Protein AF-A0A936EK22-F1 (afdb_monomer_lite)

Secondary structure (DSSP, 8-state):
--------------------------------EEEEEEESEE--EEEETT-EEEEEEPPPPTTEEEEEEE-TTGGGSS-TTSSEEEEE--SS-EEEEEEEEE------EEEEEE-SSSEEEEEEE--TT-S-EEEEE--TT--HHHHHHSHHHHHHHHHHHHTT-EEEEE--HHHHHT--SSSSSS--SPPP--

Foldseek 3Di:
DDDDDDDDDDDDPPDDPDDPDDPPDPPDPDCQWAWEAEAQWDQTDIDGQFDKTKIAHHQDDQQKAWAFKDFPPCVQWPGGRARIIIGGDHPYYGYIYTDMDTHDGDDWDWDFDDDPHGTWIKTKDADDPAPEEDEDEDAKPDFLVCLRPPRRSSNVVRVSVRVRYIYMRIGAPCRVVVDPPPPPPIRGRPDDDD

Structure (mmCIF, N/CA/C/O backbone):
data_AF-A0A936EK22-F1
#
_entry.id   AF-A0A936EK22-F1
#
loop_
_atom_site.group_PDB
_atom_site.id
_atom_site.type_symbol
_atom_site.label_atom_id
_atom_site.label_alt_id
_atom_site.label_comp_id
_atom_site.label_asym_id
_atom_site.label_entity_id
_atom_site.label_seq_id
_atom_site.pdbx_PDB_ins_code
_atom_site.Cartn_x
_atom_site.Cartn_y
_atom_site.Cartn_z
_atom_site.occupancy
_atom_site.B_iso_or_equiv
_atom_site.auth_seq_id
_atom_site.auth_comp_id
_atom_site.auth_asym_id
_atom_site.auth_atom_id
_atom_site.pdbx_PDB_model_num
ATOM 1 N N . MET A 1 1 ? -73.956 50.302 -15.389 1.00 41.91 1 MET A N 1
ATOM 2 C CA . MET A 1 1 ? -72.498 50.433 -15.613 1.00 41.91 1 MET A CA 1
ATOM 3 C C . MET A 1 1 ? -71.804 50.275 -14.271 1.00 41.91 1 MET A C 1
ATOM 5 O O . MET A 1 1 ? -72.242 50.885 -13.307 1.00 41.91 1 MET A O 1
ATOM 9 N N . LYS A 1 2 ? -70.848 49.342 -14.208 1.00 42.50 2 LYS A N 1
ATOM 10 C CA . LYS A 1 2 ? -70.247 48.754 -13.000 1.00 42.50 2 LYS A CA 1
ATOM 11 C C . LYS A 1 2 ? -69.676 49.814 -12.048 1.00 42.50 2 LYS A C 1
ATOM 13 O O . LYS A 1 2 ? -68.744 50.514 -12.422 1.00 42.50 2 LYS A O 1
ATOM 18 N N . GLN A 1 3 ? -70.201 49.870 -10.825 1.00 43.41 3 GLN A N 1
ATOM 19 C CA . GLN A 1 3 ? -69.547 50.512 -9.686 1.00 43.41 3 GLN A CA 1
ATOM 20 C C . GLN A 1 3 ? -68.997 49.427 -8.758 1.00 43.41 3 GLN A C 1
ATOM 22 O O . GLN A 1 3 ? -69.677 48.440 -8.477 1.00 43.41 3 GLN A O 1
ATOM 27 N N . LEU A 1 4 ? -67.734 49.602 -8.367 1.00 46.56 4 LEU A N 1
ATOM 28 C CA . LEU A 1 4 ? -67.000 48.759 -7.433 1.00 46.56 4 LEU A CA 1
ATOM 29 C C . LEU A 1 4 ? -67.693 48.757 -6.065 1.00 46.56 4 LEU A C 1
ATOM 31 O O . LEU A 1 4 ? -67.933 49.824 -5.506 1.00 46.56 4 LEU A O 1
ATOM 35 N N . LEU A 1 5 ? -67.899 47.574 -5.486 1.00 43.00 5 LEU A N 1
ATOM 36 C CA . LEU A 1 5 ? -68.095 47.433 -4.047 1.00 43.00 5 LEU A CA 1
ATOM 37 C C . LEU A 1 5 ? -67.076 46.420 -3.520 1.00 43.00 5 LEU A C 1
ATOM 39 O O . LEU A 1 5 ? -67.031 45.272 -3.958 1.00 43.00 5 LEU A O 1
ATOM 43 N N . ALA A 1 6 ? -66.209 46.905 -2.636 1.00 43.62 6 ALA A N 1
ATOM 44 C CA . ALA A 1 6 ? -65.128 46.163 -2.014 1.00 43.62 6 ALA A CA 1
ATOM 45 C C . ALA A 1 6 ? -65.679 45.081 -1.071 1.00 43.62 6 ALA A C 1
ATOM 47 O O . ALA A 1 6 ? -66.486 45.374 -0.189 1.00 43.62 6 ALA A O 1
ATOM 48 N N . ALA A 1 7 ? -65.220 43.840 -1.233 1.00 43.06 7 ALA A N 1
ATOM 49 C CA . ALA A 1 7 ? -65.472 42.764 -0.283 1.00 43.06 7 ALA A CA 1
ATOM 50 C C . ALA A 1 7 ? -64.388 42.795 0.807 1.00 43.06 7 ALA A C 1
ATOM 52 O O . ALA A 1 7 ? -63.228 42.470 0.558 1.00 43.06 7 ALA A O 1
ATOM 53 N N . PHE A 1 8 ? -64.773 43.222 2.009 1.00 42.91 8 PHE A N 1
ATOM 54 C CA . PHE A 1 8 ? -63.956 43.140 3.219 1.00 42.91 8 PHE A CA 1
ATOM 55 C C . PHE A 1 8 ? -63.841 41.669 3.650 1.00 42.91 8 PHE A C 1
ATOM 57 O O . PHE A 1 8 ? -64.837 41.034 3.993 1.00 42.91 8 PHE A O 1
ATOM 64 N N . ILE A 1 9 ? -62.626 41.122 3.622 1.00 43.75 9 ILE A N 1
ATOM 65 C CA . ILE A 1 9 ? -62.311 39.784 4.132 1.00 43.75 9 ILE A CA 1
ATOM 66 C C . ILE A 1 9 ? -62.211 39.879 5.659 1.00 43.75 9 ILE A C 1
ATOM 68 O O . ILE A 1 9 ? -61.290 40.499 6.189 1.00 43.75 9 ILE A O 1
ATOM 72 N N . ILE A 1 10 ? -63.165 39.277 6.372 1.00 49.94 10 ILE A N 1
ATOM 73 C CA . ILE A 1 10 ? -63.109 39.117 7.830 1.00 49.94 10 ILE A CA 1
ATOM 74 C C . ILE A 1 10 ? -62.163 37.950 8.130 1.00 49.94 10 ILE A C 1
ATOM 76 O O . ILE A 1 10 ? -62.484 36.787 7.888 1.00 49.94 10 ILE A O 1
ATOM 80 N N . LEU A 1 11 ? -60.974 38.280 8.632 1.00 44.84 11 LEU A N 1
ATOM 81 C CA . LEU A 1 11 ? -59.961 37.333 9.084 1.00 44.84 11 LEU A CA 1
ATOM 82 C C . LEU A 1 11 ? -60.403 36.748 10.439 1.00 44.84 11 LEU A C 1
ATOM 84 O O . LEU A 1 11 ? -60.355 37.425 11.465 1.00 44.84 11 LEU A O 1
ATOM 88 N N . GLY A 1 12 ? -60.884 35.504 10.446 1.00 47.75 12 GLY A N 1
ATOM 89 C CA . GLY A 1 12 ? -61.232 34.789 11.674 1.00 47.75 12 GLY A CA 1
ATOM 90 C C . GLY A 1 12 ? -59.980 34.421 12.472 1.00 47.75 12 GLY A C 1
ATOM 91 O O . GLY A 1 12 ? -59.178 33.601 12.030 1.00 47.75 12 GLY A O 1
ATOM 92 N N . LEU A 1 13 ? -59.815 35.014 13.655 1.00 47.81 13 LEU A N 1
ATOM 93 C CA . LEU A 1 13 ? -58.793 34.628 14.628 1.00 47.81 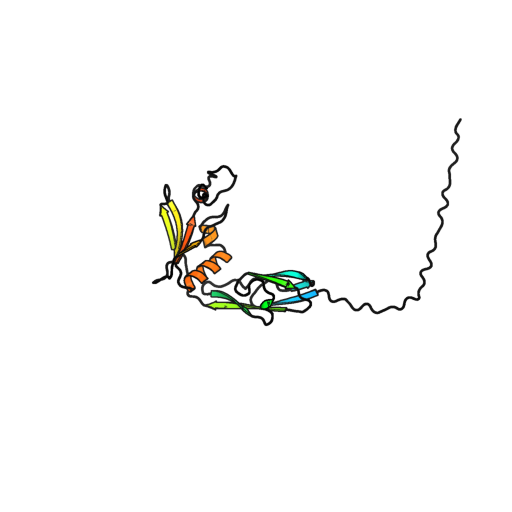13 LEU A CA 1
ATOM 94 C C . LEU A 1 13 ? -59.174 33.281 15.262 1.00 47.81 13 LEU A C 1
ATOM 96 O O . LEU A 1 13 ? -59.924 33.226 16.235 1.00 47.81 13 LEU A O 1
ATOM 100 N N . LEU A 1 14 ? -58.649 32.183 14.717 1.00 49.81 14 LEU A N 1
ATOM 101 C CA . LEU A 1 14 ? -58.621 30.890 15.401 1.00 49.81 14 LEU A CA 1
ATOM 102 C C . LEU A 1 14 ? -57.541 30.942 16.492 1.00 49.81 14 LEU A C 1
ATOM 104 O O . LEU A 1 14 ? -56.360 30.713 16.242 1.00 49.81 14 LEU A O 1
ATOM 108 N N . SER A 1 15 ? -57.959 31.285 17.711 1.00 49.75 15 SER A N 1
ATOM 109 C CA . SER A 1 15 ? -57.139 31.169 18.918 1.00 49.75 15 SER A CA 1
ATOM 110 C C . SER A 1 15 ? -56.987 29.691 19.287 1.00 49.75 15 SER A C 1
ATOM 112 O O . SER A 1 15 ? -57.879 29.097 19.891 1.00 49.75 15 SER A O 1
ATOM 114 N N . CYS A 1 16 ? -55.858 29.080 18.926 1.00 49.06 16 CYS A N 1
ATOM 115 C CA . CYS A 1 16 ? -55.450 27.788 19.474 1.00 49.06 16 CYS A CA 1
ATOM 116 C C . CYS A 1 16 ? -55.019 27.971 20.936 1.00 49.06 16 CYS A C 1
ATOM 118 O O . CYS A 1 16 ? -53.900 28.408 21.206 1.00 49.06 16 CYS A O 1
ATOM 120 N N . ASN A 1 17 ? -55.876 27.604 21.889 1.00 51.88 17 ASN A N 1
ATOM 121 C CA . ASN A 1 17 ? -55.450 27.439 23.277 1.00 51.88 17 ASN A CA 1
ATOM 122 C C . ASN A 1 17 ? -54.583 26.175 23.369 1.00 51.88 17 ASN A C 1
ATOM 124 O O . ASN A 1 17 ? -55.087 25.055 23.302 1.00 51.88 17 ASN A O 1
ATOM 128 N N . LYS A 1 18 ? -53.265 26.355 23.491 1.00 49.34 18 LYS A N 1
ATOM 129 C CA . LYS A 1 18 ? -52.320 25.269 23.766 1.00 49.34 18 LYS A CA 1
ATOM 130 C C . LYS A 1 18 ? -52.584 24.777 25.194 1.00 49.34 18 LYS A C 1
ATOM 132 O O . LYS A 1 18 ? -52.324 25.507 26.146 1.00 49.34 18 LYS A O 1
ATOM 137 N N . SER A 1 19 ? -53.151 23.579 25.341 1.00 52.94 19 SER A N 1
ATOM 138 C CA . SER A 1 19 ? -53.345 22.951 26.653 1.00 52.94 19 SER A CA 1
ATOM 139 C C . SER A 1 19 ? -51.974 22.642 27.261 1.00 52.94 19 SER A C 1
ATOM 141 O O . SER A 1 19 ? -51.138 22.009 26.619 1.00 52.94 19 SER A O 1
ATOM 143 N N . SER A 1 20 ? -51.707 23.151 28.462 1.00 59.03 20 SER A N 1
ATOM 144 C CA . SER A 1 20 ? -50.387 23.151 29.104 1.00 59.03 20 SER A CA 1
ATOM 145 C C . SER A 1 20 ? -50.190 21.984 30.080 1.00 59.03 20 SER A C 1
ATOM 147 O O . SER A 1 20 ? -49.588 22.168 31.135 1.00 59.03 20 SER A O 1
ATOM 149 N N . THR A 1 21 ? -50.725 20.799 29.777 1.00 59.03 21 THR A N 1
ATOM 150 C CA . THR A 1 21 ? -50.708 19.648 30.705 1.00 59.03 21 THR A CA 1
ATOM 151 C C . THR A 1 21 ? -50.151 18.358 30.108 1.00 59.03 21 THR A C 1
ATOM 153 O O . THR A 1 21 ? -50.462 17.281 30.610 1.00 59.03 21 THR A O 1
ATOM 156 N N . ASP A 1 22 ? -49.297 18.437 29.086 1.00 66.38 22 ASP A N 1
ATOM 157 C CA . ASP A 1 22 ? -48.465 17.282 28.742 1.00 66.38 22 ASP A CA 1
ATOM 158 C C . ASP A 1 22 ? -47.368 17.120 29.811 1.00 66.38 22 ASP A C 1
ATOM 160 O O . ASP A 1 22 ? -46.640 18.083 30.088 1.00 66.38 22 ASP A O 1
ATOM 164 N N . PRO A 1 23 ? -47.227 15.938 30.442 1.00 62.69 23 PRO A N 1
ATOM 165 C CA . PRO A 1 23 ? -46.107 15.669 31.328 1.00 62.69 23 PRO A CA 1
ATOM 166 C C . PRO A 1 23 ? -44.809 15.849 30.539 1.00 62.69 23 PRO A C 1
ATOM 168 O O . PRO A 1 23 ? -44.611 15.219 29.500 1.00 62.69 23 PRO A O 1
ATOM 171 N N . ILE A 1 24 ? -43.916 16.703 31.035 1.00 61.41 24 ILE A N 1
ATOM 172 C CA . ILE A 1 24 ? -42.577 16.869 30.474 1.00 61.41 24 ILE A CA 1
ATOM 173 C C . ILE A 1 24 ? -41.815 15.570 30.758 1.00 61.41 24 ILE A C 1
ATOM 175 O O . ILE A 1 24 ? -41.227 15.408 31.825 1.00 61.41 24 ILE A O 1
ATOM 179 N N . VAL A 1 25 ? -41.851 14.614 29.828 1.00 67.06 25 VAL A N 1
ATOM 180 C CA . VAL A 1 25 ? -40.911 13.490 29.836 1.00 67.06 25 VAL A CA 1
ATOM 181 C C . VAL A 1 25 ? -39.533 14.088 29.546 1.00 67.06 25 VAL A C 1
ATOM 183 O O . VAL A 1 25 ? -39.379 14.738 28.509 1.00 67.06 25 VAL A O 1
ATOM 186 N N . PRO A 1 26 ? -38.525 13.919 30.422 1.00 63.31 26 PRO A N 1
ATOM 187 C CA . PRO A 1 26 ? -37.165 14.308 30.091 1.00 63.31 26 PRO A CA 1
ATOM 188 C C . PRO A 1 26 ? -36.748 13.515 28.852 1.00 6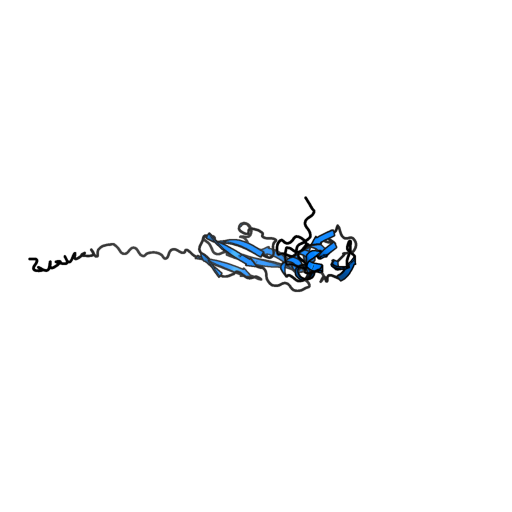3.31 26 PRO A C 1
ATOM 190 O O . PRO A 1 26 ? -36.606 12.294 28.910 1.00 63.31 26 PRO A O 1
ATOM 193 N N . ILE A 1 27 ? -36.605 14.192 27.713 1.00 64.81 27 ILE A N 1
ATOM 194 C CA . ILE A 1 27 ? -36.056 13.579 26.507 1.00 64.81 27 ILE A CA 1
ATOM 195 C C . ILE A 1 27 ? -34.598 13.274 26.850 1.00 64.81 27 ILE A C 1
ATOM 197 O O . ILE A 1 27 ? -33.776 14.189 26.922 1.00 64.81 27 ILE A O 1
ATOM 201 N N . LEU A 1 28 ? -34.279 12.007 27.135 1.00 67.44 28 LEU A N 1
ATOM 202 C CA . LEU A 1 28 ? -32.884 11.587 27.228 1.00 67.44 28 LEU A CA 1
ATOM 203 C C . LEU A 1 28 ? -32.239 11.928 25.875 1.00 67.44 28 LEU A C 1
ATOM 205 O O . LEU A 1 28 ? -32.834 11.594 24.845 1.00 67.44 28 LEU A O 1
ATOM 209 N N . PRO A 1 29 ? -31.071 12.591 25.833 1.00 72.44 29 PRO A N 1
ATOM 210 C CA . PRO A 1 29 ? -30.396 12.813 24.566 1.00 72.44 29 PRO A CA 1
ATOM 211 C C . PRO A 1 29 ? -30.136 11.447 23.925 1.00 72.44 29 PRO A C 1
ATOM 213 O O . PRO A 1 29 ? -29.434 10.610 24.494 1.00 72.44 29 PRO A O 1
ATOM 216 N N . VAL A 1 30 ? -30.750 11.204 22.764 1.00 74.00 30 VAL A N 1
ATOM 217 C CA . VAL A 1 30 ? -30.446 10.028 21.948 1.00 74.00 30 VAL A CA 1
ATOM 218 C C . VAL A 1 30 ? -28.982 10.155 21.551 1.00 74.00 30 VAL A C 1
ATOM 220 O O . VAL A 1 30 ? -28.608 11.098 20.856 1.00 74.00 30 VAL A O 1
ATOM 223 N N . VAL A 1 31 ? -28.148 9.237 22.037 1.00 81.75 31 VAL A N 1
ATOM 224 C CA . VAL A 1 31 ? -26.751 9.151 21.610 1.00 81.75 31 VAL A CA 1
ATOM 225 C C . VAL A 1 31 ? -26.755 8.545 20.213 1.00 81.75 31 VAL A C 1
ATOM 227 O O . VAL A 1 31 ? -26.910 7.338 20.049 1.00 81.75 31 VAL A O 1
ATOM 230 N N . ASP A 1 32 ? -26.641 9.405 19.208 1.00 93.19 32 ASP A N 1
ATOM 231 C CA . ASP A 1 32 ? -26.589 9.021 17.798 1.00 93.19 32 ASP A CA 1
ATOM 232 C C . ASP A 1 32 ? -25.159 8.973 17.253 1.00 93.19 32 ASP A C 1
ATOM 234 O O . ASP A 1 32 ? -24.965 8.589 16.103 1.00 93.19 32 ASP A O 1
ATOM 238 N N . SER A 1 33 ? -24.167 9.346 18.067 1.00 96.69 33 SER A N 1
ATOM 239 C CA . SER A 1 33 ? -22.765 9.438 17.679 1.00 96.69 33 SER A CA 1
ATOM 240 C C . SER A 1 33 ? -21.822 8.828 18.706 1.00 96.69 33 SER A C 1
ATOM 242 O O . SER A 1 33 ? -22.028 8.914 19.918 1.00 96.69 33 SER A O 1
ATOM 244 N N . PHE A 1 34 ? -20.752 8.228 18.196 1.00 97.88 34 PHE A N 1
ATOM 245 C CA . PHE A 1 34 ? -19.725 7.547 18.972 1.00 97.88 34 PHE A CA 1
ATOM 246 C C . PHE A 1 34 ? -18.335 7.963 18.490 1.00 97.88 34 PHE A C 1
ATOM 248 O O . PHE A 1 34 ? -18.168 8.507 17.397 1.00 97.88 34 PHE A O 1
ATOM 255 N N . THR A 1 35 ? -17.325 7.735 19.323 1.00 98.25 35 THR A N 1
ATOM 256 C CA . THR A 1 35 ? -15.939 8.094 19.017 1.00 98.25 35 THR A CA 1
ATOM 257 C C . THR A 1 35 ? -15.225 6.934 18.329 1.00 98.25 35 THR A C 1
ATOM 259 O O . THR A 1 35 ? -15.198 5.821 18.857 1.00 98.25 35 THR A O 1
ATOM 262 N N . ALA A 1 36 ? -14.587 7.217 17.197 1.00 98.38 36 ALA A N 1
ATOM 263 C CA . ALA A 1 36 ? -13.547 6.384 16.615 1.00 98.38 36 ALA A CA 1
ATOM 264 C C . ALA A 1 36 ? -12.178 6.936 17.032 1.00 98.38 36 ALA A C 1
ATOM 266 O O . ALA A 1 36 ? -11.842 8.089 16.749 1.00 98.38 36 ALA A O 1
ATOM 267 N N . THR A 1 37 ? -11.388 6.127 17.729 1.00 98.50 37 THR A N 1
ATOM 268 C CA . THR A 1 37 ? -10.007 6.453 18.088 1.00 98.50 37 THR A CA 1
ATOM 269 C C . THR A 1 37 ? -9.056 5.715 17.159 1.00 98.50 37 THR A C 1
ATOM 271 O O . THR A 1 37 ? -9.181 4.508 16.967 1.00 98.50 37 THR A O 1
ATOM 274 N N . VAL A 1 38 ? -8.092 6.436 16.592 1.00 98.25 38 VAL A N 1
ATOM 275 C CA . VAL A 1 38 ? -7.069 5.859 15.717 1.00 98.25 38 VAL A CA 1
ATOM 276 C C . VAL A 1 38 ? -5.699 6.2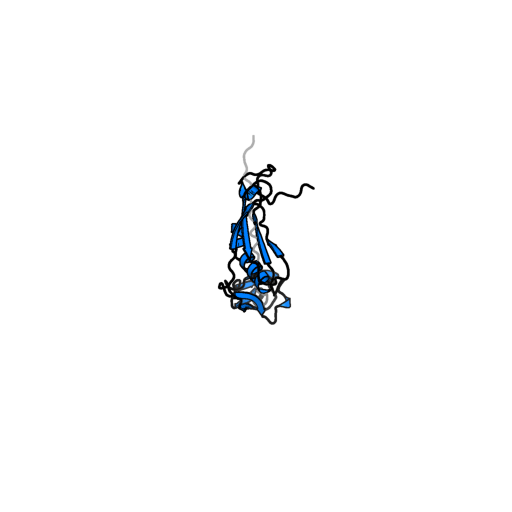25 16.274 1.00 98.25 38 VAL A C 1
ATOM 278 O O . VAL A 1 38 ? -5.345 7.400 16.349 1.00 98.25 38 VAL A O 1
ATOM 281 N N . TYR A 1 39 ? -4.940 5.217 16.688 1.00 97.88 39 TYR A N 1
ATOM 282 C CA . TYR A 1 39 ? -3.547 5.345 17.104 1.00 97.88 39 TYR A CA 1
ATOM 283 C C . TYR A 1 39 ? -2.629 4.979 15.938 1.00 97.88 39 TYR A C 1
ATOM 285 O O . TYR A 1 39 ? -2.912 4.040 15.194 1.00 97.88 39 TYR A O 1
ATOM 293 N N . ASN A 1 40 ? -1.511 5.699 15.791 1.00 96.12 40 ASN A N 1
ATOM 294 C CA . ASN A 1 40 ? -0.584 5.541 14.661 1.00 96.12 40 ASN A CA 1
ATOM 295 C C . ASN A 1 40 ? -1.309 5.568 13.306 1.00 96.12 40 ASN A C 1
ATOM 297 O O . ASN A 1 40 ? -1.073 4.732 12.430 1.00 96.12 40 ASN A O 1
ATOM 301 N N . GLY A 1 41 ? -2.218 6.529 13.160 1.00 95.88 41 GLY A N 1
ATOM 302 C CA . GLY A 1 41 ? -3.025 6.696 11.967 1.00 95.88 41 GLY A CA 1
ATOM 303 C C . GLY A 1 41 ? -3.878 7.957 12.000 1.00 95.88 41 GLY A C 1
ATOM 304 O O . GLY A 1 41 ? -3.748 8.805 12.884 1.00 95.88 41 GLY A O 1
ATOM 305 N N . TYR A 1 42 ? -4.746 8.052 11.006 1.00 96.75 42 TYR A N 1
ATOM 306 C CA . TYR A 1 42 ? -5.642 9.158 10.707 1.00 96.75 42 TYR A CA 1
ATOM 307 C C . TYR A 1 42 ? -7.081 8.634 10.574 1.00 96.75 42 TYR A C 1
ATOM 309 O O . TYR A 1 42 ? -7.292 7.434 10.401 1.00 96.75 42 TYR A O 1
ATOM 317 N N . GLY A 1 43 ? -8.071 9.531 10.648 1.00 97.12 43 GLY A N 1
ATOM 318 C CA . GLY A 1 43 ? -9.500 9.169 10.597 1.00 97.12 43 GLY A CA 1
ATOM 319 C C . GLY A 1 43 ? -10.175 9.037 11.969 1.00 97.12 43 GLY A C 1
ATOM 320 O O . GLY A 1 43 ? -11.282 8.523 12.077 1.00 97.12 43 GLY A O 1
ATOM 321 N N . ALA A 1 44 ? -9.521 9.496 13.041 1.00 98.06 44 ALA A N 1
ATOM 322 C CA . ALA A 1 44 ? -10.152 9.597 14.354 1.00 98.06 44 ALA A CA 1
ATOM 323 C C . ALA A 1 44 ? -11.192 10.730 14.387 1.00 98.06 44 ALA A C 1
ATOM 325 O O . ALA A 1 44 ? -10.995 11.787 13.785 1.00 98.06 44 ALA A O 1
ATOM 326 N N . GLY A 1 45 ? -12.266 10.549 15.155 1.00 98.19 45 GLY A N 1
ATOM 327 C CA . GLY A 1 45 ? -13.336 11.539 15.235 1.00 98.19 45 GLY A CA 1
ATOM 328 C C . GLY A 1 45 ? -14.580 11.045 15.962 1.00 98.19 45 GLY A C 1
ATOM 329 O O . GLY A 1 45 ? -14.593 9.963 16.548 1.00 98.19 45 GLY A O 1
ATOM 330 N N . LYS A 1 46 ? -15.634 11.864 15.931 1.00 98.12 46 LYS A N 1
ATOM 331 C CA . LYS A 1 46 ? -16.985 11.468 16.339 1.00 98.12 46 LYS A CA 1
ATOM 332 C C . LYS A 1 46 ? -17.851 11.319 15.099 1.00 98.12 46 LYS A C 1
ATOM 334 O O . LYS A 1 46 ? -17.939 12.260 14.315 1.00 98.12 46 LYS A O 1
ATOM 339 N N . TYR A 1 47 ? -18.504 10.174 14.977 1.00 98.19 47 TYR A N 1
ATOM 340 C CA . TYR A 1 47 ? -19.288 9.789 13.807 1.00 98.19 47 TYR A CA 1
ATOM 341 C C . TYR A 1 47 ? -20.658 9.300 14.240 1.00 98.19 47 TYR A C 1
ATOM 343 O O . TYR A 1 47 ? -20.802 8.768 15.346 1.00 98.19 47 TYR A O 1
ATOM 351 N N . LYS A 1 48 ? -21.667 9.496 13.392 1.00 97.69 48 LYS A N 1
ATOM 352 C CA . LYS A 1 48 ? -23.003 8.970 13.642 1.00 97.69 48 LYS A CA 1
ATOM 353 C C . LYS A 1 48 ? -23.035 7.474 13.386 1.00 97.69 48 LYS A C 1
ATOM 355 O O . LYS A 1 48 ? -22.274 6.956 12.576 1.00 97.69 48 LYS A O 1
ATOM 360 N N . ILE A 1 49 ? -23.933 6.772 14.068 1.00 97.50 49 ILE A N 1
ATOM 361 C CA . ILE A 1 49 ? -24.181 5.353 13.796 1.00 97.50 49 ILE A CA 1
ATOM 362 C C . ILE A 1 49 ? -24.539 5.187 12.314 1.00 97.50 49 ILE A C 1
ATOM 364 O O . ILE A 1 49 ? -25.424 5.877 11.811 1.00 97.50 49 ILE A O 1
ATOM 368 N N . GLY A 1 50 ? -23.890 4.240 11.639 1.00 97.50 50 GLY A N 1
ATOM 369 C CA . GLY A 1 50 ? -24.127 3.964 10.223 1.00 97.50 50 GLY A CA 1
ATOM 370 C C . GLY A 1 50 ? -23.268 4.780 9.255 1.00 97.50 50 GLY A C 1
ATOM 371 O O . GLY A 1 50 ? -23.280 4.467 8.067 1.00 97.50 50 GLY A O 1
ATOM 372 N N . ASP A 1 51 ? -22.503 5.768 9.732 1.00 98.38 51 ASP A N 1
ATOM 373 C CA . ASP A 1 51 ? -21.537 6.478 8.892 1.00 98.38 51 ASP A CA 1
ATOM 374 C C . ASP A 1 51 ? -20.445 5.513 8.406 1.00 98.38 51 ASP A C 1
ATOM 376 O O . ASP A 1 51 ? -19.941 4.692 9.179 1.00 98.38 51 ASP A O 1
ATOM 380 N N . THR A 1 52 ? -20.041 5.640 7.141 1.00 98.44 52 THR A N 1
ATOM 381 C CA . THR A 1 52 ? -18.799 5.032 6.652 1.00 98.44 52 THR A CA 1
ATOM 382 C C . THR A 1 52 ? -17.627 5.876 7.131 1.00 98.44 52 THR A C 1
ATOM 384 O O . THR A 1 52 ? -17.570 7.075 6.855 1.00 98.44 52 THR A O 1
ATOM 387 N N . VAL A 1 53 ? -16.700 5.253 7.852 1.00 98.38 53 VAL A N 1
ATOM 388 C CA . VAL A 1 53 ? -15.515 5.912 8.402 1.00 98.38 53 VAL A CA 1
ATOM 389 C C . VAL A 1 53 ? -14.272 5.315 7.764 1.00 98.38 53 VAL A C 1
ATOM 391 O O . VAL A 1 53 ? -13.988 4.132 7.951 1.00 98.38 53 VAL A O 1
ATOM 394 N N . ASP A 1 54 ? -13.529 6.147 7.039 1.00 98.06 54 ASP A N 1
ATOM 395 C CA . ASP A 1 54 ? -12.218 5.820 6.484 1.00 98.06 54 ASP A CA 1
ATOM 396 C C . ASP A 1 54 ? -11.109 6.079 7.506 1.00 98.06 54 ASP A C 1
ATOM 398 O O . ASP A 1 54 ? -11.038 7.148 8.124 1.00 98.06 54 ASP A O 1
ATOM 402 N N . ILE A 1 55 ? -10.207 5.112 7.646 1.00 97.38 55 ILE A N 1
ATOM 403 C CA . ILE A 1 55 ? -9.007 5.210 8.471 1.00 97.38 55 ILE A CA 1
ATOM 404 C C . ILE A 1 55 ? -7.768 4.872 7.646 1.00 97.38 55 ILE A C 1
ATOM 406 O O . ILE A 1 55 ? -7.780 4.005 6.774 1.00 97.38 55 ILE A O 1
ATOM 410 N N . PHE A 1 56 ? -6.674 5.558 7.951 1.00 95.25 56 PHE A N 1
ATOM 411 C CA . PHE A 1 56 ? -5.389 5.385 7.277 1.00 95.25 56 PHE A CA 1
ATOM 412 C C . PHE A 1 56 ? -4.308 5.204 8.327 1.00 95.25 56 PHE A C 1
ATOM 414 O O . PHE A 1 56 ? -4.317 5.914 9.333 1.00 95.25 56 PHE A O 1
ATOM 421 N N . SER A 1 57 ? -3.364 4.289 8.130 1.00 94.31 57 SER A N 1
ATOM 422 C CA . SER A 1 57 ? -2.222 4.205 9.040 1.00 94.31 57 SER A CA 1
ATOM 423 C C . SER A 1 57 ? -1.289 5.408 8.848 1.00 94.31 57 SER A C 1
ATOM 425 O O . SER A 1 57 ? -1.409 6.187 7.901 1.00 94.31 57 SER A O 1
ATOM 427 N N . ILE A 1 58 ? -0.373 5.613 9.789 1.00 91.81 58 ILE A N 1
ATOM 428 C CA . ILE A 1 58 ? 0.583 6.714 9.749 1.00 91.81 58 ILE A CA 1
ATOM 429 C C . ILE A 1 58 ? 1.442 6.662 8.476 1.00 91.81 58 ILE A C 1
ATOM 431 O O . ILE A 1 58 ? 1.667 5.597 7.894 1.00 91.81 58 ILE A O 1
ATOM 435 N N . ALA A 1 59 ? 1.959 7.823 8.068 1.00 82.25 59 ALA A N 1
ATOM 436 C CA . ALA A 1 59 ? 3.013 7.878 7.068 1.00 82.25 59 ALA A CA 1
ATOM 437 C C . ALA A 1 59 ? 4.244 7.075 7.539 1.00 82.25 59 ALA A C 1
ATOM 439 O O . ALA A 1 59 ? 4.776 7.295 8.626 1.00 82.25 59 ALA A O 1
ATOM 440 N N . ILE A 1 60 ? 4.689 6.142 6.706 1.00 83.25 60 ILE A N 1
ATOM 441 C CA . ILE A 1 60 ? 5.786 5.206 6.972 1.00 83.25 60 ILE A CA 1
ATOM 442 C C . ILE A 1 60 ? 7.150 5.780 6.569 1.00 83.25 60 ILE A C 1
ATOM 444 O O . ILE A 1 60 ? 7.291 6.414 5.521 1.00 83.25 60 ILE A O 1
ATOM 448 N N . ALA A 1 61 ? 8.170 5.513 7.384 1.00 86.56 61 ALA A N 1
ATOM 449 C CA . ALA A 1 61 ? 9.558 5.780 7.025 1.00 86.56 61 ALA A CA 1
ATOM 450 C C . ALA A 1 61 ? 10.080 4.762 5.993 1.00 86.56 61 ALA A C 1
ATOM 452 O O . ALA A 1 61 ? 9.471 3.721 5.747 1.00 86.56 61 ALA A O 1
ATOM 453 N N . ASP A 1 62 ? 11.242 5.021 5.390 1.00 85.62 62 ASP A N 1
ATOM 454 C CA . ASP A 1 62 ? 11.764 4.162 4.317 1.00 85.62 62 ASP A CA 1
ATOM 455 C C . ASP A 1 62 ? 12.126 2.733 4.732 1.00 85.62 62 ASP A C 1
ATOM 457 O O . ASP A 1 62 ? 12.128 1.837 3.891 1.00 85.62 62 ASP A O 1
ATOM 461 N N . ASN A 1 63 ? 12.374 2.508 6.018 1.00 90.81 63 ASN A N 1
ATOM 462 C CA . ASN A 1 63 ? 12.681 1.210 6.614 1.00 90.81 63 ASN A CA 1
ATOM 463 C C . ASN A 1 63 ? 11.449 0.504 7.206 1.00 90.81 63 ASN A C 1
ATOM 465 O O . ASN A 1 63 ? 11.598 -0.380 8.049 1.00 90.81 63 ASN A O 1
ATOM 469 N N . GLN A 1 64 ? 10.238 0.918 6.838 1.00 92.44 64 GLN A N 1
ATOM 470 C CA . GLN A 1 64 ? 8.996 0.378 7.384 1.00 92.44 64 GLN A CA 1
ATOM 471 C C . GLN A 1 64 ? 7.963 0.171 6.280 1.00 92.44 64 GLN A C 1
ATOM 473 O O . GLN A 1 64 ? 7.988 0.852 5.259 1.00 92.44 64 GLN A O 1
ATOM 478 N N . VAL A 1 65 ? 7.029 -0.744 6.515 1.00 91.81 65 VAL A N 1
ATOM 479 C CA . VAL A 1 65 ? 5.749 -0.821 5.800 1.00 91.81 65 VAL A CA 1
ATOM 480 C C . VAL A 1 65 ? 4.627 -1.080 6.799 1.00 91.81 65 VAL A C 1
ATOM 482 O O . VAL A 1 65 ? 4.878 -1.407 7.963 1.00 91.81 65 VAL A O 1
ATOM 485 N N . PHE A 1 66 ? 3.390 -0.903 6.344 1.00 93.12 66 PHE A N 1
ATOM 486 C CA . PHE A 1 66 ? 2.220 -1.285 7.123 1.00 93.12 66 PHE A CA 1
ATOM 487 C C . PHE A 1 66 ? 2.234 -2.795 7.398 1.00 93.12 66 PHE A C 1
ATOM 489 O O . PHE A 1 66 ? 2.678 -3.574 6.557 1.00 93.12 66 PHE A O 1
ATOM 496 N N . ASP A 1 67 ? 1.816 -3.179 8.599 1.00 93.56 67 ASP A N 1
ATOM 497 C CA . ASP A 1 67 ? 1.638 -4.577 8.987 1.00 93.56 67 ASP A CA 1
ATOM 498 C C . ASP A 1 67 ? 0.143 -4.887 9.052 1.00 93.56 67 ASP A C 1
ATOM 500 O O . ASP A 1 67 ? -0.369 -5.567 8.172 1.00 93.56 67 ASP A O 1
ATOM 504 N N . LYS A 1 68 ? -0.568 -4.329 10.042 1.00 95.25 68 LYS A N 1
ATOM 505 C CA . LYS A 1 68 ? -2.017 -4.504 10.193 1.00 95.25 68 LYS A CA 1
ATOM 506 C C . LYS A 1 68 ? -2.650 -3.492 11.138 1.00 95.25 68 LYS A C 1
ATOM 508 O O . LYS A 1 68 ? -1.979 -2.758 11.866 1.00 95.25 68 LYS A O 1
ATOM 513 N N . TRP A 1 69 ? -3.973 -3.501 11.193 1.00 97.31 69 TRP A N 1
ATOM 514 C CA . TRP A 1 69 ? -4.742 -2.855 12.246 1.00 97.31 69 TRP A CA 1
ATOM 515 C C . TRP A 1 69 ? -4.878 -3.788 13.450 1.00 97.31 69 TRP A C 1
ATOM 517 O O . TRP A 1 69 ? -5.436 -4.878 13.355 1.00 97.31 69 TRP A O 1
ATOM 527 N N . ASN A 1 70 ? -4.400 -3.353 14.615 1.00 96.50 70 ASN A N 1
ATOM 528 C CA . ASN A 1 70 ? -4.607 -4.050 15.880 1.00 96.50 70 ASN A CA 1
ATOM 529 C C . ASN A 1 70 ? -5.795 -3.436 16.636 1.00 96.50 70 ASN A C 1
ATOM 531 O O . ASN A 1 70 ? -5.813 -2.236 16.924 1.00 96.50 70 ASN A O 1
ATOM 535 N N . SER A 1 71 ? -6.791 -4.268 16.939 1.00 95.38 71 SER A N 1
ATOM 536 C CA . SER A 1 71 ? -7.971 -3.921 17.726 1.00 95.38 71 SER A CA 1
ATOM 537 C C . SER A 1 71 ? -8.713 -5.184 18.174 1.00 95.38 71 SER A C 1
ATOM 539 O O . SER A 1 71 ? -8.624 -6.225 17.527 1.00 95.38 71 SER A O 1
ATOM 541 N N . SER A 1 72 ? -9.516 -5.085 19.236 1.00 92.69 72 SER A N 1
ATOM 542 C CA . SER A 1 72 ? -10.565 -6.074 19.525 1.00 92.69 72 SER A CA 1
ATOM 543 C C . SER A 1 72 ? -11.729 -6.019 18.525 1.00 92.69 72 SER A C 1
ATOM 545 O O . SER A 1 72 ? -12.562 -6.916 18.505 1.00 92.69 72 SER A O 1
ATOM 547 N N . GLU A 1 73 ? -11.792 -4.963 17.714 1.00 92.69 73 GLU A N 1
ATOM 548 C CA . GLU A 1 73 ? -12.866 -4.656 16.769 1.00 92.69 73 GLU A CA 1
ATOM 549 C C . GLU A 1 73 ? -12.442 -4.881 15.306 1.00 92.69 73 GLU A C 1
ATOM 551 O O . GLU A 1 73 ? -13.140 -4.452 14.397 1.00 92.69 73 GLU A O 1
ATOM 556 N N . THR A 1 74 ? -11.311 -5.541 15.025 1.00 92.06 74 THR A N 1
ATOM 557 C CA . THR A 1 74 ? -10.809 -5.726 13.643 1.00 92.06 74 THR A CA 1
ATOM 558 C C . THR A 1 74 ? -11.816 -6.379 12.698 1.00 92.06 74 THR A C 1
ATOM 560 O O . THR A 1 74 ? -11.785 -6.108 11.504 1.00 92.06 74 THR A O 1
ATOM 563 N N . ALA A 1 75 ? -12.747 -7.178 13.225 1.00 95.25 75 ALA A N 1
ATOM 564 C CA . ALA A 1 75 ? -13.787 -7.847 12.450 1.00 95.25 75 ALA A CA 1
ATOM 565 C C . ALA A 1 75 ? -14.776 -6.897 11.744 1.00 95.25 75 ALA A C 1
ATOM 567 O O . ALA A 1 75 ? -15.495 -7.350 10.857 1.00 95.25 75 ALA A O 1
ATOM 568 N N . ILE A 1 76 ? -14.852 -5.615 12.133 1.00 96.88 76 ILE A N 1
ATOM 569 C CA . ILE A 1 76 ? -15.726 -4.637 11.461 1.00 96.88 76 ILE A CA 1
ATOM 570 C C . ILE A 1 76 ? -15.034 -3.896 10.310 1.00 96.88 76 ILE A C 1
ATOM 572 O O . ILE A 1 76 ? -15.711 -3.192 9.562 1.00 96.88 76 ILE A O 1
ATOM 576 N N . LEU A 1 77 ? -13.707 -4.016 10.187 1.00 97.75 77 LEU A N 1
ATOM 577 C CA . LEU A 1 77 ? -12.947 -3.410 9.096 1.00 97.75 77 LEU A CA 1
ATOM 578 C C . LEU A 1 77 ? -13.172 -4.201 7.807 1.00 97.75 77 LEU A C 1
ATOM 580 O O . LEU A 1 77 ? -13.193 -5.431 7.823 1.00 97.75 77 LEU A O 1
ATOM 584 N N . ASN A 1 78 ? -13.270 -3.504 6.676 1.00 97.12 78 ASN A N 1
ATOM 585 C CA . ASN A 1 78 ? -13.321 -4.153 5.365 1.00 97.12 78 ASN A CA 1
ATOM 586 C C . ASN A 1 78 ? -12.019 -4.912 5.040 1.00 97.12 78 ASN A C 1
ATOM 588 O O . ASN A 1 78 ? -12.066 -5.934 4.360 1.00 97.12 78 ASN A O 1
ATOM 592 N N . ALA A 1 79 ? -10.878 -4.393 5.505 1.00 94.19 79 ALA A N 1
ATOM 593 C CA . ALA A 1 79 ? -9.548 -4.929 5.261 1.00 94.19 79 ALA A CA 1
ATOM 594 C C . ALA A 1 79 ? -8.610 -4.558 6.424 1.00 94.19 79 ALA A C 1
ATOM 596 O O . ALA A 1 79 ? -8.117 -3.438 6.513 1.00 94.19 79 ALA A O 1
ATOM 597 N N . SER A 1 80 ? -8.358 -5.488 7.353 1.00 95.19 80 SER A N 1
ATOM 598 C CA . SER A 1 80 ? -7.475 -5.227 8.506 1.00 95.19 80 SER A CA 1
ATOM 599 C C . SER A 1 80 ? -5.986 -5.204 8.153 1.00 95.19 80 SER A C 1
ATOM 601 O O . SER A 1 80 ? -5.197 -4.647 8.913 1.00 95.19 80 SER A O 1
ATOM 603 N N . GLU A 1 81 ? -5.612 -5.790 7.017 1.00 91.69 81 GLU A N 1
ATOM 604 C CA . GLU A 1 81 ? -4.224 -5.919 6.550 1.00 91.69 81 GLU A CA 1
ATOM 605 C C . GLU A 1 81 ? -3.873 -4.886 5.461 1.00 91.69 81 GLU A C 1
ATOM 607 O O . GLU A 1 81 ? -2.794 -4.934 4.882 1.00 91.69 81 GLU A O 1
ATOM 612 N N . GLU A 1 82 ? -4.757 -3.918 5.193 1.00 90.12 82 GLU A N 1
ATOM 613 C CA . GLU A 1 82 ? -4.505 -2.827 4.248 1.00 90.12 82 GLU A CA 1
ATOM 614 C C . GLU A 1 82 ? -4.247 -1.495 4.973 1.00 90.12 82 GLU A C 1
ATOM 616 O O . GLU A 1 82 ? -4.868 -1.173 5.991 1.00 90.12 82 GLU A O 1
ATOM 621 N N . TRP A 1 83 ? -3.311 -0.697 4.438 1.00 91.62 83 TRP A N 1
ATOM 622 C CA . TRP A 1 83 ? -2.919 0.598 5.019 1.00 91.62 83 TRP A CA 1
ATOM 623 C C . TRP A 1 83 ? -4.098 1.581 5.118 1.00 91.62 83 TRP A C 1
ATOM 625 O O . TRP A 1 83 ? -4.166 2.376 6.060 1.00 91.62 83 TRP A O 1
ATOM 635 N N . HIS A 1 84 ? -5.020 1.505 4.155 1.00 93.56 84 HIS A N 1
ATOM 636 C CA . HIS A 1 84 ? -6.333 2.143 4.175 1.00 93.56 84 HIS A CA 1
ATOM 637 C C . HIS A 1 84 ? -7.386 1.082 4.482 1.00 93.56 84 HIS A C 1
ATOM 639 O O . HIS A 1 84 ? -7.404 0.024 3.863 1.00 93.56 84 HIS A O 1
ATOM 645 N N . ALA A 1 85 ? -8.262 1.381 5.432 1.00 95.69 85 ALA A N 1
ATOM 646 C CA . ALA A 1 85 ? -9.410 0.552 5.753 1.00 95.69 85 ALA A CA 1
ATOM 647 C C . ALA A 1 85 ? -10.620 1.441 6.029 1.00 95.69 85 ALA A C 1
ATOM 649 O O . ALA A 1 85 ? -10.495 2.630 6.323 1.00 95.69 85 ALA A O 1
ATOM 650 N N . TRP A 1 86 ? -11.803 0.851 5.991 1.00 97.94 86 TRP A N 1
ATOM 651 C CA . TRP A 1 86 ? -13.042 1.510 6.359 1.00 97.94 86 TRP A CA 1
ATOM 652 C C . TRP A 1 86 ? -13.960 0.566 7.128 1.00 97.94 86 TRP A C 1
ATOM 654 O O . TRP A 1 86 ? -13.856 -0.661 7.047 1.00 97.94 86 TRP A O 1
ATOM 664 N N . PHE A 1 87 ? -14.869 1.153 7.899 1.00 98.50 87 PHE A N 1
ATOM 665 C CA . PHE A 1 87 ? -15.904 0.435 8.634 1.00 98.50 87 PHE A CA 1
ATOM 666 C C . PHE A 1 87 ? -17.184 1.263 8.722 1.00 98.50 87 PHE A C 1
ATOM 668 O O . PHE A 1 87 ? -17.182 2.473 8.498 1.00 98.50 87 PHE A O 1
ATOM 675 N N . ILE A 1 88 ? -18.286 0.600 9.070 1.00 98.38 88 ILE A N 1
ATOM 676 C CA . ILE A 1 88 ? -19.548 1.267 9.392 1.00 98.38 88 ILE A CA 1
ATOM 677 C C . ILE A 1 88 ? -19.586 1.537 10.893 1.00 98.38 88 ILE A C 1
ATOM 679 O O . ILE A 1 88 ? -19.460 0.607 11.694 1.00 98.38 88 ILE A O 1
ATOM 683 N N . MET A 1 89 ? -19.768 2.800 11.278 1.00 98.31 89 MET A N 1
ATOM 684 C CA . MET A 1 89 ? -19.714 3.221 12.673 1.00 98.31 89 MET A CA 1
ATOM 685 C C . MET A 1 89 ? -20.794 2.512 13.509 1.00 98.31 89 MET A C 1
ATOM 687 O O . MET A 1 89 ? -21.992 2.691 13.250 1.00 98.31 89 MET A O 1
ATOM 691 N N . PRO A 1 90 ? -20.413 1.720 14.528 1.00 97.31 90 PRO A N 1
ATOM 692 C CA . PRO A 1 90 ? -21.379 1.018 15.354 1.00 97.31 90 PRO A CA 1
ATOM 693 C C . PRO A 1 90 ? -21.966 1.929 16.440 1.00 97.31 90 PRO A C 1
ATOM 695 O O . PRO A 1 90 ? -21.518 3.048 16.680 1.00 97.31 90 PRO A O 1
ATOM 698 N N . ASN A 1 91 ? -22.941 1.402 17.178 1.00 96.38 91 ASN A N 1
ATOM 699 C CA . ASN A 1 91 ? -23.522 2.043 18.361 1.00 96.38 91 ASN A CA 1
ATOM 700 C C . ASN A 1 91 ? -22.622 1.971 19.616 1.00 96.38 91 ASN A C 1
ATOM 702 O O . ASN A 1 91 ? -23.109 1.777 20.731 1.00 96.38 91 ASN A O 1
ATOM 706 N N . ARG A 1 92 ? -21.302 2.073 19.432 1.00 96.19 92 ARG A N 1
ATOM 707 C CA . ARG A 1 92 ? -20.291 2.055 20.496 1.00 96.19 92 ARG A CA 1
ATOM 708 C C . ARG A 1 92 ? -19.020 2.762 20.039 1.00 96.19 92 ARG A C 1
ATOM 710 O O . ARG A 1 92 ? -18.767 2.882 18.844 1.00 96.19 92 ARG A O 1
ATOM 717 N N . ASN A 1 93 ? -18.198 3.185 20.995 1.00 97.62 93 ASN A N 1
ATOM 718 C CA . ASN A 1 93 ? -16.854 3.669 20.685 1.00 97.62 93 ASN A CA 1
ATOM 719 C C . ASN A 1 93 ? -15.989 2.520 20.159 1.00 97.62 93 ASN A C 1
ATOM 721 O O . ASN A 1 93 ? -16.107 1.392 20.637 1.00 97.62 93 ASN A O 1
ATOM 725 N N . VAL A 1 94 ? -15.092 2.828 19.229 1.00 98.19 94 VAL A N 1
ATOM 726 C CA . VAL A 1 94 ? -14.138 1.870 18.656 1.00 98.19 94 VAL A CA 1
ATOM 727 C C . VAL A 1 94 ? -12.733 2.453 18.681 1.00 98.19 94 VAL A C 1
ATOM 729 O O . VAL A 1 94 ? -12.551 3.672 18.690 1.00 98.19 94 VAL A O 1
ATOM 732 N N . SER A 1 95 ? -11.731 1.580 18.707 1.00 98.19 95 SER A N 1
ATOM 733 C CA . SER A 1 95 ? -10.326 1.975 18.732 1.00 98.19 95 SER A CA 1
ATOM 734 C C . SER A 1 95 ? -9.515 1.081 17.814 1.00 98.19 95 SER A C 1
ATOM 736 O O . SER A 1 95 ? -9.613 -0.137 17.924 1.00 98.19 95 SER A O 1
ATOM 738 N N . PHE A 1 96 ? -8.669 1.666 16.973 1.00 98.44 96 PHE A N 1
ATOM 739 C CA . PHE A 1 96 ? -7.767 0.948 16.075 1.00 98.44 96 PHE A CA 1
ATOM 740 C C . PHE A 1 96 ? -6.345 1.477 16.221 1.00 98.44 96 PHE A C 1
ATOM 742 O O . PHE A 1 96 ? -6.142 2.680 16.368 1.00 98.44 96 PHE A O 1
ATOM 749 N N . THR A 1 97 ? -5.357 0.587 16.163 1.00 98.06 97 THR A N 1
ATOM 750 C CA . THR A 1 97 ? -3.939 0.958 16.184 1.00 98.06 97 THR A CA 1
ATOM 751 C C . THR A 1 97 ? -3.256 0.420 14.942 1.00 98.06 97 THR A C 1
ATOM 753 O O . THR A 1 97 ? -3.211 -0.794 14.755 1.00 98.06 97 THR A O 1
ATOM 756 N N . GLY A 1 98 ? -2.698 1.299 14.113 1.00 97.12 98 GLY A N 1
ATOM 757 C CA . GLY A 1 98 ? -1.878 0.882 12.979 1.00 97.12 98 GLY A CA 1
ATOM 758 C C . GLY A 1 98 ? -0.535 0.335 13.464 1.00 97.12 98 GLY A C 1
ATOM 759 O O . GLY A 1 98 ? 0.194 1.026 14.185 1.00 97.12 98 GLY A O 1
ATOM 760 N N . THR A 1 99 ? -0.205 -0.901 13.095 1.00 96.00 99 THR A N 1
ATOM 761 C CA . THR A 1 99 ? 1.110 -1.501 13.347 1.00 96.00 99 THR A CA 1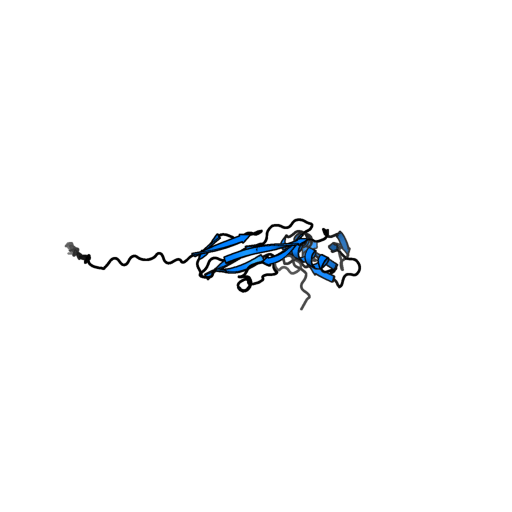
ATOM 762 C C . THR A 1 99 ? 1.967 -1.448 12.091 1.00 96.00 99 THR A C 1
ATOM 764 O O . THR A 1 99 ? 1.472 -1.469 10.965 1.00 96.00 99 THR A O 1
ATOM 767 N N . LEU A 1 100 ? 3.279 -1.349 12.297 1.00 94.56 100 LEU A N 1
ATOM 768 C CA . LEU A 1 100 ? 4.273 -1.298 11.232 1.00 94.56 100 LEU A CA 1
ATOM 769 C C . LEU A 1 100 ? 5.241 -2.467 11.390 1.00 94.56 100 LEU A C 1
ATOM 771 O O . LEU A 1 100 ? 5.623 -2.806 12.514 1.00 94.56 100 LEU A O 1
ATOM 775 N N . LYS A 1 101 ? 5.691 -3.024 10.265 1.00 92.38 101 LYS A N 1
ATOM 776 C CA . LYS A 1 101 ? 6.795 -3.987 10.206 1.00 92.38 101 LYS A CA 1
ATOM 777 C C . LYS A 1 101 ? 8.045 -3.302 9.666 1.00 92.38 101 LYS A C 1
ATOM 779 O O . LYS A 1 101 ? 7.985 -2.516 8.718 1.00 92.38 101 LYS A O 1
ATOM 784 N N . THR A 1 102 ? 9.184 -3.581 10.292 1.00 94.56 102 THR A N 1
ATOM 785 C CA . THR A 1 102 ? 10.486 -3.101 9.821 1.00 94.56 102 THR A CA 1
ATOM 786 C C . THR A 1 102 ? 10.904 -3.899 8.597 1.00 94.56 102 THR A C 1
ATOM 788 O O . THR A 1 102 ? 10.824 -5.125 8.601 1.00 94.56 102 THR A O 1
ATOM 791 N N . ILE A 1 103 ? 11.402 -3.201 7.584 1.00 93.00 103 ILE A N 1
ATOM 792 C CA . ILE A 1 103 ? 11.955 -3.789 6.368 1.00 93.00 103 ILE A CA 1
ATOM 793 C C . ILE A 1 103 ? 13.348 -3.227 6.102 1.00 93.00 103 ILE A C 1
ATOM 795 O O . ILE A 1 103 ? 13.721 -2.158 6.595 1.00 93.00 103 ILE A O 1
ATOM 799 N N . THR A 1 104 ? 14.124 -3.923 5.278 1.00 91.88 104 THR A N 1
ATOM 800 C CA . THR A 1 104 ? 15.311 -3.316 4.675 1.00 91.88 104 THR A CA 1
ATOM 801 C C . THR A 1 104 ? 14.857 -2.241 3.686 1.00 91.88 104 THR A C 1
ATOM 803 O O . THR A 1 104 ? 14.023 -2.550 2.838 1.00 91.88 104 THR A O 1
ATOM 806 N N . PRO A 1 105 ? 15.365 -0.995 3.763 1.00 91.19 105 PRO A N 1
ATOM 807 C CA . PRO A 1 105 ? 15.018 0.045 2.803 1.00 91.19 105 PRO A CA 1
ATOM 808 C C . PRO A 1 105 ? 15.256 -0.399 1.364 1.00 91.19 105 PRO A C 1
ATOM 810 O O . PRO A 1 105 ? 16.305 -0.953 1.031 1.00 91.19 105 PRO A O 1
ATOM 813 N N . VAL A 1 106 ? 14.279 -0.110 0.511 1.00 89.75 106 VAL A N 1
ATOM 814 C CA . VAL A 1 106 ? 14.288 -0.499 -0.896 1.00 89.75 106 VAL A CA 1
ATOM 815 C C . VAL A 1 106 ? 14.200 0.742 -1.768 1.00 89.75 106 VAL A C 1
ATOM 817 O O . VAL A 1 106 ? 13.285 1.554 -1.617 1.00 89.75 106 VAL A O 1
ATOM 820 N N . ALA A 1 107 ? 15.112 0.838 -2.733 1.00 90.19 107 ALA A N 1
ATOM 821 C CA . ALA A 1 107 ? 15.018 1.767 -3.848 1.00 90.19 107 ALA A CA 1
ATOM 822 C C . ALA A 1 107 ? 14.808 0.985 -5.149 1.00 90.19 107 ALA A C 1
ATOM 824 O O . ALA A 1 107 ? 15.422 -0.066 -5.368 1.00 90.19 107 ALA A O 1
ATOM 825 N N . LEU A 1 108 ? 13.940 1.514 -6.010 1.00 95.69 108 LEU A N 1
ATOM 826 C CA . LEU A 1 108 ? 13.808 1.032 -7.377 1.00 95.69 108 LEU A CA 1
ATOM 827 C C . LEU A 1 108 ? 14.959 1.605 -8.211 1.00 95.69 108 LEU A C 1
ATOM 829 O O . LEU A 1 108 ? 15.239 2.803 -8.155 1.00 95.69 108 LEU A O 1
ATOM 833 N N . ASN A 1 109 ? 15.597 0.752 -9.002 1.00 97.31 109 ASN A N 1
ATOM 834 C CA . ASN A 1 109 ? 16.488 1.175 -10.071 1.00 97.31 109 ASN A CA 1
ATOM 835 C C . ASN A 1 109 ? 15.661 1.767 -11.209 1.00 97.31 109 ASN A C 1
ATOM 837 O O . ASN A 1 109 ? 14.501 1.399 -11.387 1.00 97.31 109 ASN A O 1
ATOM 841 N N . PHE A 1 110 ? 16.266 2.658 -11.987 1.00 97.38 110 PHE A N 1
ATOM 842 C CA . PHE A 1 110 ? 15.648 3.262 -13.159 1.00 97.38 110 PHE A CA 1
ATOM 843 C C . PHE A 1 110 ? 16.499 3.001 -14.391 1.00 97.38 110 PHE A C 1
ATOM 845 O O . PHE A 1 110 ? 17.690 3.312 -14.399 1.00 97.38 110 PHE A O 1
ATOM 852 N N . GLU A 1 111 ? 15.864 2.508 -15.447 1.00 96.56 111 GLU A N 1
ATOM 853 C CA . GLU A 1 111 ? 16.487 2.334 -16.751 1.00 96.56 111 GLU A CA 1
ATOM 854 C C . GLU A 1 111 ? 15.524 2.720 -17.874 1.00 96.56 111 GLU A C 1
ATOM 856 O O . GLU A 1 111 ? 14.301 2.686 -17.737 1.00 96.56 111 GLU A O 1
ATOM 861 N N . GLN A 1 112 ? 16.096 3.085 -19.019 1.00 95.19 112 GLN A N 1
ATOM 862 C CA . GLN A 1 112 ? 15.355 3.189 -20.268 1.00 95.19 112 GLN A CA 1
ATOM 863 C C . GLN A 1 112 ? 15.470 1.847 -20.984 1.00 95.19 112 GLN A C 1
ATOM 865 O O . GLN A 1 112 ? 16.565 1.460 -21.392 1.00 95.19 112 GLN A O 1
ATOM 870 N N . ILE A 1 113 ? 14.351 1.151 -21.171 1.00 93.06 113 ILE A N 1
ATOM 871 C CA . ILE A 1 113 ? 14.307 -0.140 -21.865 1.00 93.06 113 ILE A CA 1
ATOM 872 C C . ILE A 1 113 ? 13.631 0.043 -23.218 1.00 93.06 113 ILE A C 1
ATOM 874 O O . ILE A 1 113 ? 12.601 0.706 -23.334 1.00 93.06 113 ILE A O 1
ATOM 878 N N . ARG A 1 114 ? 14.210 -0.542 -24.270 1.00 89.94 114 ARG A N 1
ATOM 879 C CA . ARG A 1 114 ? 13.615 -0.496 -25.607 1.00 89.94 114 ARG A CA 1
ATOM 880 C C . ARG A 1 114 ? 12.387 -1.411 -25.660 1.00 89.94 114 ARG A C 1
ATOM 882 O O . ARG A 1 114 ? 12.521 -2.624 -25.540 1.00 89.94 114 ARG A O 1
ATOM 889 N N . GLY A 1 115 ? 11.204 -0.827 -25.850 1.00 85.56 115 GLY A N 1
ATOM 890 C CA . GLY A 1 115 ? 9.992 -1.543 -26.254 1.00 85.56 115 GLY A CA 1
ATOM 891 C C . GLY A 1 115 ? 10.060 -1.970 -27.725 1.00 85.56 115 GLY A C 1
ATOM 892 O O . GLY A 1 115 ? 11.142 -2.027 -28.306 1.00 85.56 115 GLY A O 1
ATOM 893 N N . ARG A 1 116 ? 8.912 -2.231 -28.368 1.00 83.56 116 ARG A N 1
ATOM 894 C CA . ARG A 1 116 ? 8.891 -2.602 -29.798 1.00 83.56 116 ARG A CA 1
ATOM 895 C C . ARG A 1 116 ? 9.596 -1.544 -30.660 1.00 83.56 116 ARG A C 1
ATOM 897 O O . ARG A 1 116 ? 10.523 -1.873 -31.394 1.00 83.56 116 ARG A O 1
ATOM 904 N N . ASP A 1 117 ? 9.195 -0.282 -30.504 1.00 85.69 117 ASP A N 1
ATOM 905 C CA . ASP A 1 117 ? 9.597 0.791 -31.423 1.00 85.69 117 ASP A CA 1
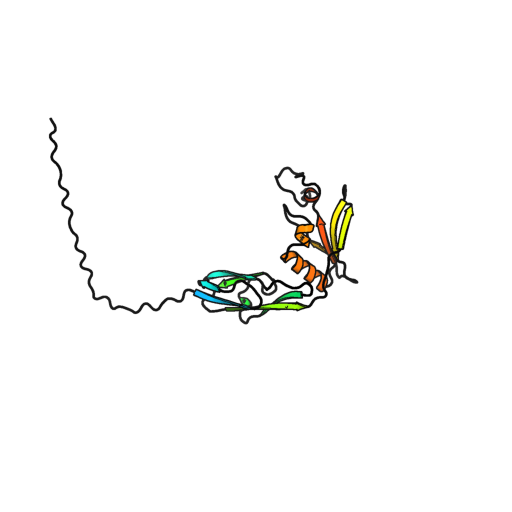ATOM 906 C C . ASP A 1 117 ? 10.349 1.953 -30.749 1.00 85.69 117 ASP A C 1
ATOM 908 O O . ASP A 1 117 ? 10.985 2.751 -31.438 1.00 85.69 117 ASP A O 1
ATOM 912 N N . ARG A 1 118 ? 10.325 2.068 -29.410 1.00 87.62 118 ARG A N 1
ATOM 913 C CA . ARG A 1 118 ? 10.922 3.201 -28.674 1.00 87.62 118 ARG A CA 1
ATOM 914 C C . ARG A 1 118 ? 11.403 2.850 -27.268 1.00 87.62 118 ARG A C 1
ATOM 916 O O . ARG A 1 118 ? 11.027 1.817 -26.720 1.00 87.62 118 ARG A O 1
ATOM 923 N N . MET A 1 119 ? 12.246 3.713 -26.702 1.00 91.94 119 MET A N 1
ATOM 924 C CA . MET A 1 119 ? 12.697 3.615 -25.310 1.00 91.94 119 MET A CA 1
ATOM 925 C C . MET A 1 119 ? 11.564 3.987 -24.356 1.00 91.94 119 MET A C 1
ATOM 927 O O . MET A 1 119 ? 10.811 4.918 -24.636 1.00 91.94 119 MET A O 1
ATOM 931 N N . LYS A 1 120 ? 11.460 3.258 -23.248 1.00 92.12 120 LYS A N 1
ATOM 932 C CA . LYS A 1 120 ? 10.460 3.458 -22.206 1.00 92.12 120 LYS A CA 1
ATOM 933 C C . LYS A 1 120 ? 11.128 3.528 -20.837 1.00 92.12 120 LYS A C 1
ATOM 935 O O . LYS A 1 120 ? 11.995 2.692 -20.564 1.00 92.12 120 LYS A O 1
ATOM 940 N N . PRO A 1 121 ? 10.709 4.457 -19.963 1.00 94.69 121 PRO A N 1
ATOM 941 C CA . PRO A 1 121 ? 11.144 4.448 -18.579 1.00 94.69 121 PRO A CA 1
ATOM 942 C C . PRO A 1 121 ? 10.614 3.193 -17.878 1.00 94.69 121 PRO A C 1
ATOM 944 O O . PRO A 1 121 ? 9.429 2.868 -17.953 1.00 94.69 121 PRO A O 1
ATOM 947 N N . VAL A 1 122 ? 11.507 2.479 -17.199 1.00 96.19 122 VAL A N 1
ATOM 948 C CA . VAL A 1 122 ? 11.183 1.304 -16.392 1.00 96.19 122 VAL A CA 1
ATOM 949 C C . VAL A 1 122 ? 11.853 1.448 -15.036 1.00 96.19 122 VAL A C 1
ATOM 951 O O . VAL A 1 122 ? 13.049 1.728 -14.949 1.00 96.19 122 VAL A O 1
ATOM 954 N N . TYR A 1 123 ? 11.074 1.238 -13.978 1.00 97.88 123 TYR A N 1
ATOM 955 C CA . TYR A 1 123 ? 11.580 1.150 -12.614 1.00 97.88 123 TYR A CA 1
ATOM 956 C C . TYR A 1 123 ? 11.531 -0.299 -12.158 1.00 97.88 123 TYR A C 1
ATOM 958 O O . TYR A 1 123 ? 10.538 -0.981 -12.401 1.00 97.88 123 TYR A O 1
ATOM 966 N N . TYR A 1 124 ? 12.570 -0.795 -11.498 1.00 97.75 124 TYR A N 1
ATOM 967 C CA . TYR A 1 124 ? 12.587 -2.193 -11.075 1.00 97.75 124 TYR A CA 1
ATOM 968 C C . TYR A 1 124 ? 13.464 -2.444 -9.855 1.00 97.75 124 TYR A C 1
ATOM 970 O O . TYR A 1 124 ? 14.375 -1.682 -9.541 1.00 97.75 124 TYR A O 1
ATOM 978 N N . HIS A 1 125 ? 13.215 -3.558 -9.180 1.00 97.44 125 HIS A N 1
ATOM 979 C CA . HIS A 1 125 ? 14.101 -4.084 -8.150 1.00 97.44 125 HIS A CA 1
ATOM 980 C C . HIS A 1 125 ? 13.968 -5.604 -8.099 1.00 97.44 125 HIS A C 1
ATOM 982 O O . HIS A 1 125 ? 12.853 -6.124 -8.053 1.00 97.44 125 HIS A O 1
ATOM 988 N N . PHE A 1 126 ? 15.100 -6.310 -8.107 1.00 96.81 126 PHE A N 1
ATOM 989 C CA . PHE A 1 126 ? 15.150 -7.772 -8.144 1.00 96.81 126 PHE A CA 1
ATOM 990 C C . PHE A 1 126 ? 15.942 -8.303 -6.946 1.00 96.81 126 PHE A C 1
ATOM 992 O O . PHE A 1 126 ? 17.174 -8.305 -6.987 1.00 96.81 126 PHE A O 1
ATOM 999 N N . PRO A 1 127 ? 15.261 -8.778 -5.890 1.00 95.56 127 PRO A N 1
ATOM 1000 C CA . PRO A 1 127 ? 15.921 -9.480 -4.798 1.00 95.56 127 PRO A CA 1
ATOM 1001 C C . PRO A 1 127 ? 16.657 -10.724 -5.304 1.00 95.56 127 PRO A C 1
ATOM 1003 O O . PRO A 1 127 ? 16.217 -11.398 -6.247 1.00 95.56 127 PRO A O 1
ATOM 1006 N N . ALA A 1 128 ? 17.785 -11.048 -4.674 1.00 94.81 128 ALA A N 1
ATOM 1007 C CA . ALA A 1 128 ? 18.498 -12.285 -4.962 1.00 94.81 128 ALA A CA 1
ATOM 1008 C C . ALA A 1 128 ? 17.613 -13.489 -4.597 1.00 94.81 128 ALA A C 1
ATOM 1010 O O . ALA A 1 128 ? 17.114 -13.583 -3.480 1.00 94.81 128 ALA A O 1
ATOM 1011 N N . GLY A 1 129 ? 17.418 -14.414 -5.541 1.00 95.62 129 GLY A N 1
ATOM 1012 C CA . GLY A 1 129 ? 16.546 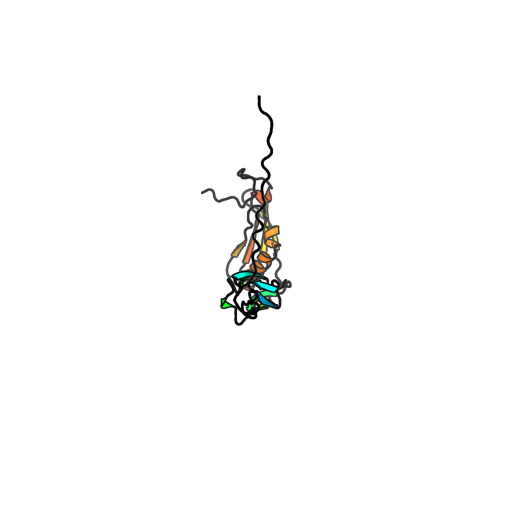-15.574 -5.331 1.00 95.62 129 GLY A CA 1
ATOM 1013 C C . GLY A 1 129 ? 15.057 -15.228 -5.233 1.00 95.62 129 GLY A C 1
ATOM 1014 O O . GLY A 1 129 ? 14.325 -15.937 -4.544 1.00 95.62 129 GLY A O 1
ATOM 1015 N N . HIS A 1 130 ? 14.611 -14.141 -5.873 1.00 97.31 130 HIS A N 1
ATOM 1016 C CA . HIS A 1 130 ? 13.201 -13.756 -5.921 1.00 97.31 130 HIS A CA 1
ATOM 1017 C C . HIS A 1 130 ? 12.290 -14.913 -6.369 1.00 97.31 130 HIS A C 1
ATOM 1019 O O . HIS A 1 130 ? 12.631 -15.705 -7.245 1.00 97.31 130 HIS A O 1
ATOM 1025 N N . LYS A 1 131 ? 11.095 -14.983 -5.779 1.00 97.75 131 LYS A N 1
ATOM 1026 C CA . LYS A 1 131 ? 10.079 -16.022 -6.023 1.00 97.75 131 LYS A CA 1
ATOM 1027 C C . LYS A 1 131 ? 9.390 -15.881 -7.383 1.00 97.75 131 LYS A C 1
ATOM 1029 O O . LYS A 1 131 ? 8.822 -16.842 -7.890 1.00 97.75 131 LYS A O 1
ATOM 1034 N N . GLY A 1 132 ? 9.407 -14.678 -7.950 1.00 97.94 132 GLY A N 1
ATOM 1035 C CA . GLY A 1 132 ? 8.756 -14.329 -9.208 1.00 97.94 132 GLY A CA 1
ATOM 1036 C C . GLY A 1 132 ? 8.796 -12.824 -9.448 1.00 97.94 132 GLY A C 1
ATOM 1037 O O . GLY A 1 132 ? 9.412 -12.093 -8.671 1.00 97.94 132 GLY A O 1
ATOM 1038 N N . PHE A 1 133 ? 8.123 -12.370 -10.506 1.00 97.69 133 PHE A N 1
ATOM 1039 C CA . PHE A 1 133 ? 8.016 -10.954 -10.857 1.00 97.69 133 PHE A CA 1
ATOM 1040 C C . PHE A 1 133 ? 6.575 -10.465 -10.758 1.00 97.69 133 PHE A C 1
ATOM 1042 O O . PHE A 1 133 ? 5.650 -11.166 -11.166 1.00 97.69 133 PHE A O 1
ATOM 1049 N N . VAL A 1 134 ? 6.407 -9.232 -10.289 1.00 97.75 134 VAL A N 1
ATOM 1050 C CA . VAL A 1 134 ? 5.138 -8.507 -10.307 1.00 97.75 134 VAL A CA 1
ATOM 1051 C C . VAL A 1 134 ? 5.281 -7.275 -11.189 1.00 97.75 134 VAL A C 1
ATOM 1053 O O . VAL A 1 134 ? 6.165 -6.442 -10.977 1.00 97.75 134 VAL A O 1
ATOM 1056 N N . TYR A 1 135 ? 4.397 -7.164 -12.180 1.00 95.31 135 TYR A N 1
ATOM 1057 C CA . TYR A 1 135 ? 4.283 -5.984 -13.029 1.00 95.31 135 TYR A CA 1
ATOM 1058 C C . TYR A 1 135 ? 3.277 -5.012 -12.421 1.00 95.31 135 TYR A C 1
ATOM 1060 O O . TYR A 1 135 ? 2.106 -5.349 -12.254 1.00 95.31 135 TYR A O 1
ATOM 1068 N N . LEU A 1 136 ? 3.730 -3.801 -12.120 1.00 94.62 136 LEU A N 1
ATOM 1069 C CA . LEU A 1 136 ? 2.885 -2.706 -11.669 1.00 94.62 136 LEU A CA 1
ATOM 1070 C C . LEU A 1 136 ? 2.640 -1.765 -12.845 1.00 94.62 136 LEU A C 1
ATOM 1072 O O . LEU A 1 136 ? 3.573 -1.205 -13.425 1.00 94.62 136 LEU A O 1
ATOM 1076 N N . LEU A 1 137 ? 1.370 -1.622 -13.207 1.00 91.88 137 LEU A N 1
ATOM 1077 C CA . LEU A 1 137 ? 0.927 -0.831 -14.347 1.00 91.88 137 LEU A CA 1
ATOM 1078 C C . LEU A 1 137 ? 0.159 0.388 -13.844 1.00 91.88 137 LEU A C 1
ATOM 1080 O O . LEU A 1 137 ? -0.619 0.295 -12.895 1.00 91.88 137 LEU A O 1
ATOM 1084 N N . HIS A 1 138 ? 0.369 1.531 -14.489 1.00 90.62 138 HIS A N 1
ATOM 1085 C CA . HIS A 1 138 ? -0.402 2.731 -14.198 1.00 90.62 138 HIS A CA 1
ATOM 1086 C C . HIS A 1 138 ? -1.731 2.733 -14.966 1.00 90.62 138 HIS A C 1
ATOM 1088 O O . HIS A 1 138 ? -1.853 2.174 -16.059 1.00 90.62 138 HIS A O 1
ATOM 1094 N N . GLY A 1 139 ? -2.728 3.408 -14.394 1.00 86.12 139 GLY A N 1
ATOM 1095 C CA . GLY A 1 139 ? -4.001 3.668 -15.057 1.00 86.12 139 GLY A CA 1
ATOM 1096 C C . GLY A 1 139 ? -3.905 4.755 -16.130 1.00 86.12 139 GLY A C 1
ATOM 1097 O O . GLY A 1 139 ? -2.844 5.322 -16.413 1.00 86.12 139 GLY A O 1
ATOM 1098 N N . THR A 1 140 ? -5.053 5.062 -16.725 1.00 84.19 140 THR A N 1
ATOM 1099 C CA . THR A 1 140 ? -5.203 6.144 -17.700 1.00 84.19 140 THR A CA 1
ATOM 1100 C C . THR A 1 140 ? -4.757 7.494 -17.137 1.00 84.19 140 THR A C 1
ATOM 1102 O O . THR A 1 140 ? -5.137 7.849 -16.025 1.00 84.19 140 THR A O 1
ATOM 1105 N N . GLY A 1 141 ? -3.975 8.254 -17.907 1.00 84.88 141 GLY A N 1
ATOM 1106 C CA . GLY A 1 141 ? -3.418 9.544 -17.482 1.00 84.88 141 GLY A CA 1
ATOM 1107 C C . GLY A 1 141 ? -2.269 9.440 -16.471 1.00 84.88 141 GLY A C 1
ATOM 1108 O O . GLY A 1 141 ? -1.730 10.464 -16.059 1.00 84.88 141 GLY A O 1
ATOM 1109 N N . GLY A 1 142 ? -1.892 8.222 -16.075 1.00 89.56 142 GLY A N 1
ATOM 1110 C CA . GLY A 1 142 ? -0.726 7.959 -15.243 1.00 89.56 142 GLY A CA 1
ATOM 1111 C C . GLY A 1 142 ? 0.559 7.781 -16.051 1.00 89.56 142 GLY A C 1
ATOM 1112 O O . GLY A 1 142 ? 0.573 7.799 -17.285 1.00 89.56 142 GLY A O 1
ATOM 1113 N N . SER A 1 143 ? 1.638 7.568 -15.308 1.00 92.75 143 SER A N 1
ATOM 1114 C CA . SER A 1 143 ? 2.960 7.208 -15.820 1.00 92.75 143 SER A CA 1
ATOM 1115 C C . SER A 1 143 ? 3.657 6.199 -14.912 1.00 92.75 143 SER A C 1
ATOM 1117 O O . SER A 1 143 ? 3.302 6.071 -13.732 1.00 92.75 143 SER A O 1
ATOM 1119 N N . ALA A 1 144 ? 4.701 5.538 -15.413 1.00 93.94 144 ALA A N 1
ATOM 1120 C CA . ALA A 1 144 ? 5.545 4.661 -14.603 1.00 93.94 144 ALA A CA 1
ATOM 1121 C C . ALA A 1 144 ? 6.146 5.414 -13.406 1.00 93.94 144 ALA A C 1
ATOM 1123 O O . ALA A 1 144 ? 6.177 4.888 -12.294 1.00 93.94 144 ALA A O 1
ATOM 1124 N N . LEU A 1 145 ? 6.547 6.677 -13.606 1.00 94.75 145 LEU A N 1
ATOM 1125 C CA . LEU A 1 145 ? 7.047 7.536 -12.530 1.00 94.75 145 LEU A CA 1
ATOM 1126 C C . LEU A 1 145 ? 5.984 7.775 -11.451 1.00 94.75 145 LEU A C 1
ATOM 1128 O O . LEU A 1 145 ? 6.299 7.695 -10.263 1.00 94.75 145 LEU A O 1
ATOM 1132 N N . SER A 1 146 ? 4.738 8.065 -11.843 1.00 93.94 146 SER A N 1
ATOM 1133 C CA . SER A 1 146 ? 3.652 8.267 -10.877 1.00 93.94 146 SER A CA 1
ATOM 1134 C C . SER A 1 146 ? 3.400 7.001 -10.053 1.00 93.94 146 SER A C 1
ATOM 1136 O O . SER A 1 146 ? 3.366 7.074 -8.829 1.00 93.94 146 SER A O 1
ATOM 1138 N N . THR A 1 147 ? 3.365 5.822 -10.681 1.00 94.19 147 THR A N 1
ATOM 1139 C CA . THR A 1 147 ? 3.229 4.541 -9.974 1.00 94.19 147 THR A CA 1
ATOM 1140 C C . THR A 1 147 ? 4.417 4.265 -9.056 1.00 94.19 147 THR A C 1
ATOM 1142 O O . THR A 1 147 ? 4.218 3.858 -7.920 1.00 94.19 147 THR A O 1
ATOM 1145 N N . ALA A 1 148 ? 5.650 4.551 -9.475 1.00 94.00 148 ALA A N 1
ATOM 1146 C CA . ALA A 1 148 ? 6.833 4.371 -8.629 1.00 94.00 148 ALA A CA 1
ATOM 1147 C C . ALA A 1 148 ? 6.912 5.375 -7.455 1.00 94.00 148 ALA A C 1
ATOM 1149 O O . ALA A 1 148 ? 7.619 5.137 -6.475 1.00 94.00 148 ALA A O 1
ATOM 1150 N N . SER A 1 149 ? 6.205 6.507 -7.541 1.00 91.00 149 SER A N 1
ATOM 1151 C CA . SER A 1 149 ? 6.321 7.612 -6.579 1.00 91.00 149 SER A CA 1
ATOM 1152 C C . SER A 1 149 ? 5.142 7.724 -5.612 1.00 91.00 149 SER A C 1
ATOM 1154 O O . SER A 1 149 ? 5.329 8.236 -4.502 1.00 91.00 149 SER A O 1
ATOM 1156 N N . ASN A 1 150 ? 3.959 7.257 -6.020 1.00 89.62 150 ASN A N 1
ATOM 1157 C CA . ASN A 1 150 ? 2.718 7.352 -5.257 1.00 89.62 150 ASN A CA 1
ATOM 1158 C C . ASN A 1 150 ? 2.769 6.515 -3.981 1.00 89.62 150 ASN A C 1
ATOM 1160 O O . ASN A 1 150 ? 3.279 5.397 -3.969 1.00 89.62 150 ASN A O 1
ATOM 1164 N N . TYR A 1 151 ? 2.203 7.061 -2.907 1.00 83.19 151 TYR A N 1
ATOM 1165 C CA . TYR A 1 151 ? 2.337 6.503 -1.565 1.00 83.19 151 TYR A CA 1
ATOM 1166 C C . TYR A 1 151 ? 1.791 5.068 -1.447 1.00 83.19 151 TYR A C 1
ATOM 1168 O O . TYR A 1 151 ? 2.484 4.195 -0.935 1.00 83.19 151 TYR A O 1
ATOM 1176 N N . GLU A 1 152 ? 0.613 4.791 -2.006 1.00 83.88 152 GLU A N 1
ATOM 1177 C CA . GLU A 1 152 ? 0.001 3.451 -1.999 1.00 83.88 152 GLU A CA 1
ATOM 1178 C C . GLU A 1 152 ? 0.861 2.415 -2.733 1.00 83.88 152 GLU A C 1
ATOM 1180 O O . GLU A 1 152 ? 1.164 1.347 -2.202 1.00 83.88 152 GLU A O 1
ATOM 1185 N N . PHE A 1 153 ? 1.339 2.752 -3.933 1.00 89.12 153 PHE A N 1
ATOM 1186 C CA . PHE A 1 153 ? 2.205 1.855 -4.696 1.00 89.12 153 PHE A CA 1
ATOM 1187 C C . PHE A 1 153 ? 3.573 1.666 -4.041 1.00 89.12 153 PHE A C 1
ATOM 1189 O O . PHE A 1 153 ? 4.145 0.583 -4.156 1.00 89.12 153 PHE A O 1
ATOM 1196 N N . LYS A 1 154 ? 4.077 2.673 -3.313 1.00 88.81 154 LYS A N 1
ATOM 1197 C CA . LYS A 1 154 ? 5.274 2.530 -2.477 1.00 88.81 154 LYS A CA 1
ATOM 1198 C C . LYS A 1 154 ? 5.102 1.481 -1.397 1.00 88.81 154 LYS A C 1
ATOM 1200 O O . LYS A 1 154 ? 6.015 0.679 -1.215 1.00 88.81 154 LYS A O 1
ATOM 1205 N N . GLN A 1 155 ? 3.950 1.446 -0.730 1.00 87.25 155 GLN A N 1
ATOM 1206 C CA . GLN A 1 155 ? 3.647 0.383 0.229 1.00 87.25 155 GLN A CA 1
ATOM 1207 C C . GLN A 1 155 ? 3.652 -0.976 -0.456 1.00 87.25 155 GLN A C 1
ATOM 1209 O O . GLN A 1 155 ? 4.380 -1.870 -0.027 1.00 87.25 155 GLN A O 1
ATOM 1214 N N . LEU A 1 156 ? 2.918 -1.083 -1.566 1.00 90.38 156 LEU A N 1
ATOM 1215 C CA . LEU A 1 156 ? 2.776 -2.328 -2.304 1.00 90.38 156 LEU A CA 1
ATOM 1216 C C . LEU A 1 156 ? 4.128 -2.884 -2.764 1.00 90.38 156 LEU A C 1
ATOM 1218 O O . LEU A 1 156 ? 4.443 -4.036 -2.481 1.00 90.38 156 LEU A O 1
ATOM 1222 N N . TYR A 1 157 ? 4.960 -2.096 -3.456 1.00 93.62 157 TYR A N 1
ATOM 1223 C CA . TYR A 1 157 ? 6.226 -2.640 -3.953 1.00 93.62 157 TYR A CA 1
ATOM 1224 C C . TYR A 1 157 ? 7.205 -2.957 -2.820 1.00 93.62 157 TYR A C 1
ATOM 1226 O O . TYR A 1 157 ? 7.958 -3.923 -2.936 1.00 93.62 157 TYR A O 1
ATOM 1234 N N . LYS A 1 158 ? 7.220 -2.170 -1.732 1.00 92.75 158 LYS A N 1
ATOM 1235 C CA . LYS A 1 158 ? 8.085 -2.440 -0.575 1.00 92.75 158 LYS A CA 1
ATOM 1236 C C . LYS A 1 158 ? 7.701 -3.765 0.078 1.00 92.75 158 LYS A C 1
ATOM 1238 O O . LYS A 1 158 ? 8.583 -4.548 0.416 1.00 92.75 158 LYS A O 1
ATOM 1243 N N . GLU A 1 159 ? 6.405 -4.030 0.202 1.00 92.19 159 GLU A N 1
ATOM 1244 C CA . GLU A 1 159 ? 5.889 -5.294 0.715 1.00 92.19 159 GLU A CA 1
ATOM 1245 C C . GLU A 1 159 ? 6.212 -6.472 -0.210 1.00 92.19 159 GLU A C 1
ATOM 1247 O O . GLU A 1 159 ? 6.789 -7.453 0.249 1.00 92.19 159 GLU A O 1
ATOM 1252 N N . LEU A 1 160 ? 5.963 -6.347 -1.517 1.00 95.19 160 LEU A N 1
ATOM 1253 C CA . LEU A 1 160 ? 6.314 -7.379 -2.501 1.00 95.19 160 LEU A CA 1
ATOM 1254 C C . LEU A 1 160 ? 7.802 -7.745 -2.445 1.00 95.19 160 LEU A C 1
ATOM 1256 O O . LEU A 1 160 ? 8.165 -8.921 -2.464 1.00 95.19 160 LEU A O 1
ATOM 1260 N N . ILE A 1 161 ? 8.670 -6.739 -2.355 1.00 95.69 161 ILE A N 1
ATOM 1261 C CA . ILE A 1 161 ? 10.121 -6.930 -2.305 1.00 95.69 161 ILE A CA 1
ATOM 1262 C C . ILE A 1 161 ? 10.550 -7.547 -0.975 1.00 95.69 161 ILE A C 1
ATOM 1264 O O . ILE A 1 161 ? 11.375 -8.461 -0.973 1.00 95.69 161 ILE A O 1
ATOM 1268 N N . ASN A 1 162 ? 9.958 -7.114 0.141 1.00 93.50 162 ASN A N 1
ATOM 1269 C CA . ASN A 1 162 ? 10.164 -7.738 1.446 1.00 93.50 162 ASN A CA 1
ATOM 1270 C C . ASN A 1 162 ? 9.722 -9.213 1.456 1.00 93.50 162 ASN A C 1
ATOM 1272 O O . ASN A 1 162 ? 10.376 -10.056 2.065 1.00 93.50 162 ASN A O 1
ATOM 1276 N N . ASP A 1 163 ? 8.674 -9.543 0.705 1.00 93.94 163 ASP A N 1
ATOM 1277 C CA . ASP A 1 163 ? 8.180 -10.908 0.527 1.00 93.94 163 ASP A CA 1
ATOM 1278 C C . ASP A 1 163 ? 8.960 -11.698 -0.541 1.00 93.94 163 ASP A C 1
ATOM 1280 O O . ASP A 1 163 ? 8.612 -12.841 -0.871 1.00 93.94 163 ASP A O 1
ATOM 1284 N N . ASN A 1 164 ? 10.079 -11.132 -1.005 1.00 96.19 164 ASN A N 1
ATOM 1285 C CA . ASN A 1 164 ? 11.037 -11.696 -1.945 1.00 96.19 164 ASN A CA 1
ATOM 1286 C C . ASN A 1 164 ? 10.483 -11.859 -3.373 1.00 96.19 164 ASN A C 1
ATOM 1288 O O . ASN A 1 164 ? 10.791 -12.838 -4.051 1.00 96.19 164 ASN A O 1
ATOM 1292 N N . PHE A 1 165 ? 9.670 -10.917 -3.849 1.00 98.19 165 PHE A N 1
ATOM 1293 C CA . PHE A 1 165 ? 9.306 -10.781 -5.263 1.00 98.19 165 PHE A CA 1
ATOM 1294 C C . PHE A 1 165 ? 10.137 -9.691 -5.947 1.00 98.19 165 PHE A C 1
ATOM 1296 O O . PHE A 1 165 ? 10.480 -8.671 -5.355 1.00 98.19 165 PHE A O 1
ATOM 1303 N N . GLY A 1 166 ? 10.444 -9.895 -7.226 1.00 98.12 166 GLY A N 1
ATOM 1304 C CA . GLY A 1 166 ? 10.935 -8.834 -8.094 1.00 98.12 166 GLY A CA 1
ATOM 1305 C C . GLY A 1 166 ? 9.781 -7.939 -8.538 1.00 98.12 166 GLY A C 1
ATOM 1306 O O . GLY A 1 166 ? 8.695 -8.431 -8.840 1.00 98.12 166 GLY A O 1
ATOM 1307 N N . VAL A 1 167 ? 10.008 -6.633 -8.614 1.00 98.19 167 VAL A N 1
ATOM 1308 C CA . VAL A 1 167 ? 8.997 -5.667 -9.069 1.00 98.19 167 VAL A CA 1
ATOM 1309 C C . VAL A 1 167 ? 9.478 -4.978 -10.335 1.00 98.19 167 VAL A C 1
ATOM 1311 O O . VAL A 1 167 ? 10.649 -4.612 -10.432 1.00 98.19 167 VAL A O 1
ATOM 1314 N N . ILE A 1 168 ? 8.563 -4.794 -11.288 1.00 97.75 168 ILE A N 1
ATOM 1315 C CA . ILE A 1 168 ? 8.765 -4.037 -12.525 1.00 97.75 168 ILE A CA 1
ATOM 1316 C C . ILE A 1 168 ? 7.609 -3.045 -12.670 1.00 97.75 168 ILE A C 1
ATOM 1318 O O . ILE A 1 168 ? 6.452 -3.443 -12.766 1.00 97.75 168 ILE A O 1
ATOM 1322 N N . VAL A 1 169 ? 7.916 -1.755 -12.727 1.00 96.69 169 VAL A N 1
ATOM 1323 C CA . VAL A 1 169 ? 6.984 -0.681 -13.078 1.00 96.69 169 VAL A CA 1
ATOM 1324 C C . VAL A 1 169 ? 7.330 -0.219 -14.485 1.00 96.69 169 VAL A C 1
ATOM 1326 O O . VAL A 1 169 ? 8.442 0.253 -14.723 1.00 96.69 169 VAL A O 1
ATOM 1329 N N . THR A 1 170 ? 6.405 -0.366 -15.428 1.00 93.12 170 THR A N 1
ATOM 1330 C CA . THR A 1 170 ? 6.658 -0.063 -16.844 1.00 93.12 170 THR A CA 1
ATOM 1331 C C . THR A 1 170 ? 5.718 1.014 -17.372 1.00 93.12 170 THR A C 1
ATOM 1333 O O . THR A 1 170 ? 4.612 1.198 -16.864 1.00 93.12 170 THR A O 1
ATOM 1336 N N . GLU A 1 171 ? 6.187 1.748 -18.376 1.00 91.81 171 GLU A N 1
ATOM 1337 C CA . GLU A 1 171 ? 5.478 2.864 -18.996 1.00 91.81 171 GLU A CA 1
ATOM 1338 C C . GLU A 1 171 ? 4.596 2.410 -20.162 1.00 91.81 171 GLU A C 1
ATOM 1340 O O . GLU A 1 171 ? 4.958 1.537 -20.964 1.00 91.81 171 GLU A O 1
ATOM 1345 N N . ALA A 1 172 ? 3.445 3.059 -20.303 1.00 87.75 172 ALA A N 1
ATOM 1346 C CA . ALA A 1 172 ? 2.585 2.872 -21.458 1.00 87.75 172 ALA A CA 1
ATOM 1347 C C . ALA A 1 172 ? 3.136 3.557 -22.719 1.00 87.75 172 ALA A C 1
ATOM 1349 O O . ALA A 1 172 ? 3.877 4.538 -22.671 1.00 87.75 172 ALA A O 1
ATOM 1350 N N . GLU A 1 173 ? 2.729 3.061 -23.889 1.00 84.62 173 GLU A N 1
ATOM 1351 C CA . GLU A 1 173 ? 3.117 3.636 -25.186 1.00 84.62 173 GLU A CA 1
ATOM 1352 C C . GLU A 1 173 ? 2.630 5.083 -25.364 1.00 84.62 173 GLU A C 1
ATOM 1354 O O . GLU A 1 173 ? 3.399 5.966 -25.754 1.00 84.62 173 GLU A O 1
ATOM 1359 N N . GLU A 1 174 ? 1.357 5.325 -25.048 1.00 83.06 174 GLU A N 1
ATOM 1360 C CA . GLU A 1 174 ? 0.724 6.640 -25.176 1.00 83.06 174 GLU A CA 1
ATOM 1361 C C . GLU A 1 174 ? 1.254 7.604 -24.117 1.00 83.06 174 GLU A C 1
ATOM 1363 O O . GLU A 1 174 ? 1.533 8.758 -24.426 1.00 83.06 174 GLU A O 1
ATOM 1368 N N . SER A 1 175 ? 1.520 7.129 -22.895 1.00 84.31 175 SER A N 1
ATOM 1369 C CA . SER A 1 175 ? 2.178 7.947 -21.869 1.00 84.31 175 SER A CA 1
ATOM 1370 C C . SER A 1 175 ? 3.617 8.316 -22.249 1.00 84.31 175 SER A C 1
ATOM 1372 O O . SER A 1 175 ? 4.038 9.440 -21.995 1.00 84.31 175 SER A O 1
ATOM 1374 N N . THR A 1 176 ? 4.350 7.430 -22.936 1.00 83.56 176 THR A N 1
ATOM 1375 C CA . THR A 1 176 ? 5.705 7.730 -23.443 1.00 83.56 176 THR A CA 1
ATOM 1376 C C . THR A 1 176 ? 5.692 8.833 -24.506 1.00 83.56 176 THR A C 1
ATOM 1378 O O . THR A 1 176 ? 6.630 9.623 -24.588 1.00 83.56 176 THR A O 1
ATOM 1381 N N . THR A 1 177 ? 4.654 8.891 -25.344 1.00 83.00 177 THR A N 1
ATOM 1382 C CA . THR A 1 177 ? 4.574 9.868 -26.446 1.00 83.00 177 THR A CA 1
ATOM 1383 C C . THR A 1 177 ? 3.765 11.111 -26.139 1.00 83.00 177 THR A C 1
ATOM 1385 O O . THR A 1 177 ? 3.911 12.106 -26.844 1.00 83.00 177 THR A O 1
ATOM 1388 N N . GLY A 1 178 ? 2.901 11.060 -25.129 1.00 81.00 178 GLY A N 1
ATOM 1389 C CA . GLY A 1 178 ? 1.878 12.075 -24.915 1.00 81.00 178 GLY A CA 1
ATOM 1390 C C . GLY A 1 178 ? 0.831 12.122 -26.033 1.00 81.00 178 GLY A C 1
ATOM 1391 O O . GLY A 1 178 ? 0.101 13.105 -26.118 1.00 81.00 178 GLY A O 1
ATOM 1392 N N . VAL A 1 179 ? 0.782 11.104 -26.900 1.00 80.25 179 VAL A N 1
ATOM 1393 C CA . VAL A 1 179 ? -0.143 11.025 -28.033 1.00 80.25 179 VAL A CA 1
ATOM 1394 C C . VAL A 1 179 ? -1.222 10.004 -27.712 1.00 80.25 179 VAL A C 1
ATOM 1396 O O . VAL A 1 179 ? -0.927 8.830 -27.495 1.00 80.25 179 VAL A O 1
ATOM 1399 N N . ASP A 1 180 ? -2.464 10.470 -27.744 1.00 77.50 180 ASP A N 1
ATOM 1400 C CA . ASP A 1 180 ? -3.665 9.646 -27.733 1.00 77.50 180 ASP A CA 1
ATOM 1401 C C . ASP A 1 180 ? -3.786 8.924 -29.084 1.00 77.50 180 ASP A C 1
ATOM 1403 O O . ASP A 1 180 ? -4.229 9.497 -30.084 1.00 77.50 180 ASP A O 1
ATOM 1407 N N . ALA A 1 181 ? -3.291 7.688 -29.144 1.00 75.12 181 ALA A N 1
ATOM 1408 C CA . ALA A 1 181 ? -3.176 6.952 -30.396 1.00 75.12 181 ALA A CA 1
ATOM 1409 C C . ALA A 1 181 ? -4.521 6.371 -30.858 1.00 75.12 181 ALA A C 1
ATOM 1411 O O . ALA A 1 181 ? -4.672 6.074 -32.045 1.00 75.12 181 ALA A O 1
ATOM 1412 N N . ASN A 1 182 ? -5.487 6.208 -29.949 1.00 73.62 182 ASN A N 1
ATOM 1413 C CA . ASN A 1 182 ? -6.809 5.661 -30.251 1.00 73.62 182 ASN A CA 1
ATOM 1414 C C . ASN A 1 182 ? -7.910 6.737 -30.385 1.00 73.62 182 ASN A C 1
ATOM 1416 O O . ASN A 1 182 ? -9.013 6.416 -30.831 1.00 73.62 182 ASN A O 1
ATOM 1420 N N . GLY A 1 183 ? -7.607 7.998 -30.063 1.00 74.31 183 GLY A N 1
ATOM 1421 C CA . GLY A 1 183 ? -8.505 9.140 -30.222 1.00 74.31 183 GLY A CA 1
ATOM 1422 C C . GLY A 1 183 ? -9.605 9.229 -29.160 1.00 74.31 183 GLY A C 1
ATOM 1423 O O . GLY A 1 183 ? -10.627 9.870 -29.411 1.00 74.31 183 GLY A O 1
ATOM 1424 N N . ASP A 1 184 ? -9.449 8.569 -28.007 1.00 77.69 184 ASP A N 1
ATOM 1425 C CA . ASP A 1 184 ? -10.451 8.552 -26.931 1.00 77.69 184 ASP A CA 1
ATOM 1426 C C . ASP A 1 184 ? -10.318 9.703 -25.911 1.00 77.69 184 ASP A C 1
ATOM 1428 O O . ASP A 1 184 ? -11.081 9.800 -24.941 1.00 77.69 184 ASP A O 1
ATOM 1432 N N . GLY A 1 185 ? -9.377 10.609 -26.166 1.00 74.88 185 GLY A N 1
ATOM 1433 C CA . GLY A 1 185 ? -9.046 11.777 -25.365 1.00 74.88 185 GLY A CA 1
ATOM 1434 C C . GLY A 1 185 ? -8.155 11.472 -24.163 1.00 74.88 185 GLY A C 1
ATOM 1435 O O . GLY A 1 185 ? -8.054 12.325 -23.275 1.00 74.88 185 GLY A O 1
ATOM 1436 N N . LYS A 1 186 ? -7.562 10.272 -24.058 1.00 73.88 186 LYS A N 1
ATOM 1437 C CA . LYS A 1 186 ? -6.801 9.850 -22.875 1.00 73.88 186 LYS A CA 1
ATOM 1438 C C . LYS A 1 186 ? -5.582 8.985 -23.224 1.00 73.88 186 LYS A C 1
ATOM 1440 O O . LYS A 1 186 ? -5.684 8.051 -23.997 1.00 73.88 186 LYS A O 1
ATOM 1445 N N . ASN A 1 187 ? -4.466 9.192 -22.516 1.00 69.50 187 ASN A N 1
ATOM 1446 C CA . ASN A 1 187 ? -3.265 8.353 -22.657 1.00 69.50 187 ASN A CA 1
ATOM 1447 C C . ASN A 1 187 ? -3.369 7.089 -21.782 1.00 69.50 187 ASN A C 1
ATOM 1449 O O . ASN A 1 187 ? -3.543 7.186 -20.560 1.00 69.50 187 ASN A O 1
ATOM 1453 N N . LYS A 1 188 ? -3.255 5.902 -22.379 1.00 68.56 188 LYS A N 1
ATOM 1454 C CA . LYS A 1 188 ? -3.462 4.596 -21.740 1.00 68.56 188 LYS A CA 1
ATOM 1455 C C . LYS A 1 188 ? -2.336 3.606 -22.031 1.00 68.56 188 LYS A C 1
ATOM 1457 O O . LYS A 1 188 ? -1.613 3.688 -23.022 1.00 68.56 188 LYS A O 1
ATOM 1462 N N . MET A 1 189 ? -2.242 2.595 -21.163 1.00 62.81 189 MET A N 1
ATOM 1463 C CA . MET A 1 189 ? -1.677 1.296 -21.534 1.00 62.81 189 MET A CA 1
ATOM 1464 C C . MET A 1 189 ? -2.476 0.803 -22.739 1.00 62.81 189 MET A C 1
ATOM 1466 O O . MET A 1 189 ? -3.673 0.557 -22.601 1.00 62.81 189 MET A O 1
ATOM 1470 N N . VAL A 1 190 ? -1.841 0.746 -23.914 1.00 54.41 190 VAL A N 1
ATOM 1471 C CA . VAL A 1 190 ? -2.477 0.306 -25.162 1.00 54.41 190 VAL A CA 1
ATOM 1472 C C . VAL A 1 190 ? -3.242 -0.978 -24.875 1.00 54.41 190 VAL A C 1
ATOM 1474 O O . VAL A 1 190 ? -2.650 -1.976 -24.456 1.00 54.41 190 VAL A O 1
ATOM 1477 N N . GLY A 1 191 ? -4.564 -0.923 -25.042 1.00 46.91 191 GLY A N 1
ATOM 1478 C CA . GLY A 1 191 ? -5.407 -2.098 -24.924 1.00 46.91 191 GLY A CA 1
ATOM 1479 C C . GLY A 1 191 ? -4.897 -3.152 -25.896 1.00 46.91 191 GLY A C 1
ATOM 1480 O O . GLY A 1 191 ? -4.622 -2.846 -27.057 1.00 46.91 191 GLY A O 1
ATOM 1481 N N . CYS A 1 192 ? -4.749 -4.387 -25.419 1.00 33.62 192 CYS A N 1
ATOM 1482 C CA . CYS A 1 192 ? -4.674 -5.522 -26.326 1.00 33.62 192 CYS A CA 1
ATOM 1483 C C . CYS A 1 192 ? -5.865 -5.388 -27.293 1.00 33.62 192 CYS A C 1
ATOM 1485 O O . CYS A 1 192 ? -6.981 -5.201 -26.801 1.00 33.62 192 CYS A O 1
ATOM 1487 N N . PRO A 1 193 ? -5.660 -5.384 -28.621 1.00 36.72 193 PRO A N 1
ATOM 1488 C CA . PRO A 1 193 ? -6.776 -5.340 -29.547 1.00 36.72 193 PRO A CA 1
ATOM 1489 C C . PRO A 1 193 ? -7.557 -6.643 -29.366 1.00 36.72 193 PRO A C 1
ATOM 1491 O O . PRO A 1 193 ? -7.087 -7.708 -29.766 1.00 36.72 193 PRO A O 1
ATOM 1494 N N . CYS A 1 194 ? -8.693 -6.557 -28.680 1.00 34.44 194 CYS A N 1
ATOM 1495 C CA . CYS A 1 194 ? -9.727 -7.581 -28.705 1.00 34.44 194 CYS A CA 1
ATOM 1496 C C . CYS A 1 194 ? -10.530 -7.423 -29.996 1.00 34.44 194 CYS A C 1
ATOM 1498 O O . CYS A 1 194 ? -10.915 -6.266 -30.289 1.00 34.44 194 CYS A O 1
#

Radius of gyration: 30.63 Å; chains: 1; bounding box: 91×66×63 Å

Sequence (194 aa):
MKQLLAAFIILGLLSCNKSSTDPIVPILPVVDSFTATVYNGYGAGKYKIGDTVDIFSIAIADNQVFDKWNSSETAILNASEEWHAWFIMPNRNVSFTGTLKTITPVALNFEQIRGRDRMKPVYYHFPAGHKGFVYLLHGTGGSALSTASNYEFKQLYKELINDNFGVIVTEAEESTTGVDANGDGKNKMVGCPC

pLDDT: mean 84.89, std 17.38, range [33.62, 98.5]